Protein AF-A0A4P6ELD4-F1 (afdb_monomer_lite)

pLDDT: mean 79.27, std 12.55, range [41.0, 94.88]

Structure (mmCIF, N/CA/C/O backbone):
data_AF-A0A4P6ELD4-F1
#
_entry.id   AF-A0A4P6ELD4-F1
#
loop_
_atom_site.group_PDB
_atom_site.id
_atom_site.type_symbol
_atom_site.label_atom_id
_atom_site.label_alt_id
_atom_site.label_comp_id
_atom_site.label_asym_id
_atom_site.label_entity_id
_atom_site.label_seq_id
_atom_site.pdbx_PDB_ins_code
_atom_site.Cartn_x
_atom_site.Cartn_y
_atom_site.Cartn_z
_atom_site.occupancy
_atom_site.B_iso_or_equiv
_atom_site.auth_seq_id
_atom_site.auth_comp_id
_atom_site.auth_asym_id
_atom_site.auth_atom_id
_atom_site.pdbx_PDB_model_num
ATOM 1 N N . MET A 1 1 ? -13.929 -4.799 31.101 1.00 55.16 1 MET A N 1
ATOM 2 C CA . MET A 1 1 ? -12.823 -3.830 31.107 1.00 55.16 1 MET A CA 1
ATOM 3 C C . MET A 1 1 ? -12.040 -4.137 32.351 1.00 55.16 1 MET A C 1
ATOM 5 O O . MET A 1 1 ? -12.602 -4.001 33.435 1.00 55.16 1 MET A O 1
ATOM 9 N N . ASP A 1 2 ? -10.871 -4.740 32.171 1.00 72.94 2 ASP A N 1
ATOM 10 C CA . ASP A 1 2 ? -10.084 -5.211 33.299 1.00 72.94 2 ASP A CA 1
ATOM 11 C C . ASP A 1 2 ? -9.519 -3.994 34.031 1.00 72.94 2 ASP A C 1
ATOM 13 O O . ASP A 1 2 ? -9.108 -3.016 33.404 1.00 72.94 2 ASP A O 1
ATOM 17 N N . VAL A 1 3 ? -9.577 -4.003 35.360 1.00 73.25 3 VAL A N 1
ATOM 18 C CA . VAL A 1 3 ? -9.088 -2.874 36.174 1.00 73.25 3 VAL A CA 1
ATOM 19 C C . VAL A 1 3 ? -7.591 -2.651 35.916 1.00 73.25 3 VAL A C 1
ATOM 21 O O . VAL A 1 3 ? -7.120 -1.513 35.954 1.00 73.25 3 VAL A O 1
ATOM 24 N N . ASP A 1 4 ? -6.888 -3.728 35.568 1.00 83.25 4 ASP A N 1
ATOM 25 C CA . ASP A 1 4 ? -5.470 -3.755 35.222 1.00 83.25 4 ASP A CA 1
ATOM 26 C C . ASP A 1 4 ? -5.146 -2.893 33.988 1.00 83.25 4 ASP A C 1
ATOM 28 O O . ASP A 1 4 ? -4.269 -2.031 34.049 1.00 83.25 4 ASP A O 1
ATOM 32 N N . ASP A 1 5 ? -5.939 -2.996 32.914 1.00 86.56 5 ASP A N 1
ATOM 33 C CA . ASP A 1 5 ? -5.675 -2.271 31.662 1.00 86.56 5 ASP A CA 1
ATOM 34 C C . ASP A 1 5 ? -5.682 -0.749 31.852 1.00 86.56 5 ASP A C 1
ATOM 36 O O . ASP A 1 5 ? -4.833 -0.031 31.323 1.00 86.56 5 ASP A O 1
ATOM 40 N N . SER A 1 6 ? -6.639 -0.249 32.638 1.00 86.19 6 SER A N 1
ATOM 41 C CA . SER A 1 6 ? -6.769 1.186 32.910 1.00 86.19 6 SER A CA 1
ATOM 42 C C . SER A 1 6 ? -5.643 1.733 33.792 1.00 86.19 6 SER A C 1
ATOM 44 O O . SER A 1 6 ? -5.259 2.894 33.650 1.00 86.19 6 SER A O 1
ATOM 46 N N . ALA A 1 7 ? -5.095 0.900 34.682 1.00 90.19 7 ALA A N 1
ATOM 47 C CA . ALA A 1 7 ? -3.969 1.273 35.529 1.00 90.19 7 ALA A CA 1
ATOM 48 C C . ALA A 1 7 ? -2.667 1.342 34.717 1.00 90.19 7 ALA A C 1
ATOM 50 O O . ALA A 1 7 ? -1.898 2.292 34.874 1.00 90.19 7 ALA A O 1
ATOM 51 N N . VAL A 1 8 ? -2.454 0.379 33.813 1.00 90.62 8 VAL A N 1
ATOM 52 C CA . VAL A 1 8 ? -1.301 0.350 32.900 1.00 90.62 8 VAL A CA 1
ATOM 53 C C . VAL A 1 8 ? -1.332 1.537 31.934 1.00 90.62 8 VAL A C 1
ATOM 55 O O . VAL A 1 8 ? -0.324 2.224 31.776 1.00 90.62 8 VAL A O 1
ATOM 58 N N . GLU A 1 9 ? -2.489 1.812 31.326 1.00 92.50 9 GLU A N 1
ATOM 59 C CA . GLU A 1 9 ? -2.687 2.953 30.424 1.00 92.50 9 GLU A CA 1
ATOM 60 C C . GLU A 1 9 ? -2.361 4.282 31.124 1.00 92.50 9 GLU A C 1
ATOM 62 O O . GLU A 1 9 ? -1.580 5.084 30.609 1.00 92.50 9 GLU A O 1
ATOM 67 N N . GLY A 1 10 ? -2.903 4.492 32.330 1.00 92.25 10 GLY A N 1
ATOM 68 C CA . GLY A 1 10 ? -2.648 5.699 33.118 1.00 92.25 10 GLY A CA 1
ATOM 69 C C . GLY A 1 10 ? -1.170 5.877 33.471 1.00 92.25 10 GLY A C 1
ATOM 70 O O . GLY A 1 10 ? -0.611 6.948 33.242 1.00 92.25 10 GLY A O 1
ATOM 71 N N . ALA A 1 11 ? -0.515 4.815 33.952 1.00 92.62 11 ALA A N 1
ATOM 72 C CA . ALA A 1 11 ? 0.903 4.856 34.303 1.00 92.62 11 ALA A CA 1
ATOM 73 C C . ALA A 1 11 ? 1.796 5.201 33.098 1.00 92.62 11 ALA A C 1
ATOM 75 O O . ALA A 1 11 ? 2.746 5.972 33.237 1.00 92.62 11 ALA A O 1
ATOM 76 N N . TYR A 1 12 ? 1.476 4.669 31.914 1.00 92.50 12 TYR A N 1
ATOM 77 C CA . TYR A 1 12 ? 2.199 4.976 30.682 1.00 92.50 12 TYR A CA 1
ATOM 78 C C . TYR A 1 12 ? 2.022 6.438 30.255 1.00 92.50 12 TYR A C 1
ATOM 80 O O . TYR A 1 12 ? 3.001 7.128 29.974 1.00 92.50 12 TYR A O 1
ATOM 88 N N . LEU A 1 13 ? 0.783 6.936 30.238 1.00 94.00 13 LEU A N 1
ATOM 89 C CA . LEU A 1 13 ? 0.485 8.313 29.835 1.00 94.00 13 LEU A CA 1
ATOM 90 C C . LEU A 1 13 ? 1.135 9.348 30.762 1.00 94.00 13 LEU A C 1
ATOM 92 O O . LEU A 1 13 ? 1.623 10.374 30.285 1.00 94.00 13 LEU A O 1
ATOM 96 N N . ASP A 1 14 ? 1.184 9.065 32.063 1.00 94.88 14 ASP A N 1
ATOM 97 C CA . ASP A 1 14 ? 1.849 9.921 33.048 1.00 94.88 14 ASP A CA 1
ATOM 98 C C . ASP A 1 14 ? 3.381 9.913 32.869 1.00 94.88 14 ASP A C 1
ATOM 100 O O . ASP A 1 14 ? 4.048 10.928 33.095 1.00 94.88 14 ASP A O 1
ATOM 104 N N . GLU A 1 15 ? 3.960 8.786 32.440 1.00 92.00 15 GLU A N 1
ATOM 105 C CA . GLU A 1 15 ? 5.381 8.682 32.089 1.00 92.00 15 GLU A CA 1
ATOM 106 C C . GLU A 1 15 ? 5.715 9.501 30.840 1.00 92.00 15 GLU A C 1
ATOM 108 O O . GLU A 1 15 ? 6.670 10.282 30.858 1.00 92.00 15 GLU A O 1
ATOM 113 N N . VAL A 1 16 ? 4.898 9.389 29.787 1.00 90.56 16 VAL A N 1
ATOM 114 C CA . VAL A 1 16 ? 5.057 10.191 28.566 1.00 90.56 16 VAL A CA 1
ATOM 115 C C . VAL A 1 16 ? 4.942 11.678 28.880 1.00 90.56 16 VAL A C 1
ATOM 117 O O . VAL A 1 16 ? 5.807 12.454 28.478 1.00 90.56 16 VAL A O 1
ATOM 120 N N . GLU A 1 17 ? 3.913 12.097 29.622 1.00 91.88 17 GLU A N 1
ATOM 121 C CA . GLU A 1 17 ? 3.727 13.507 29.972 1.00 91.88 17 GLU A CA 1
ATOM 122 C C . GLU A 1 17 ? 4.933 14.044 30.737 1.00 91.88 17 GLU A C 1
ATOM 124 O O . GLU A 1 17 ? 5.438 15.119 30.413 1.00 91.88 17 GLU A O 1
ATOM 129 N N . ARG A 1 18 ? 5.460 13.283 31.699 1.00 91.38 18 ARG A N 1
ATOM 130 C CA . ARG A 1 18 ? 6.643 13.690 32.460 1.00 91.38 18 ARG A CA 1
ATOM 131 C C . ARG A 1 18 ? 7.890 13.776 31.586 1.00 91.38 18 ARG A C 1
ATOM 133 O O . ARG A 1 18 ? 8.624 14.757 31.691 1.00 91.38 18 ARG A O 1
ATOM 140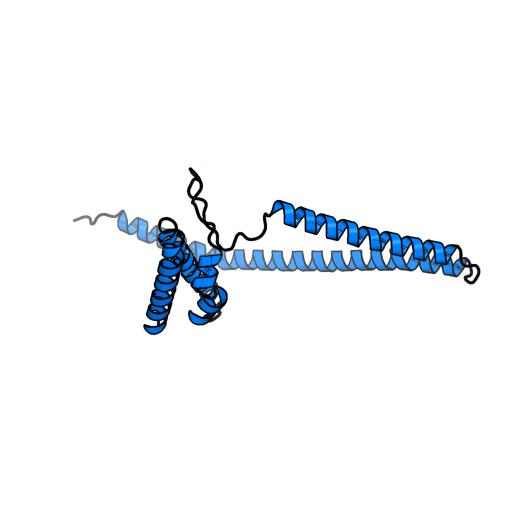 N N . ALA A 1 19 ? 8.118 12.794 30.717 1.00 91.94 19 ALA A N 1
ATOM 141 C CA . ALA A 1 19 ? 9.258 12.773 29.804 1.00 91.94 19 ALA A CA 1
ATOM 142 C C . ALA A 1 19 ? 9.213 13.938 28.800 1.00 91.94 19 ALA A C 1
ATOM 144 O O . ALA A 1 19 ? 10.226 14.604 28.570 1.00 91.94 19 ALA A O 1
ATOM 145 N N . VAL A 1 20 ? 8.034 14.237 28.249 1.00 89.50 20 VAL A N 1
ATOM 146 C CA . VAL A 1 20 ? 7.827 15.364 27.330 1.00 89.50 20 VAL A CA 1
ATOM 147 C C . VAL A 1 20 ? 7.934 16.700 28.064 1.00 89.50 20 VAL A C 1
ATOM 149 O O . VAL A 1 20 ? 8.583 17.609 27.553 1.00 89.50 20 VAL A O 1
ATOM 152 N N . SER A 1 21 ? 7.395 16.812 29.283 1.00 90.00 21 SER A N 1
ATOM 153 C CA . SER A 1 21 ? 7.423 18.049 30.084 1.00 90.00 21 SER A CA 1
ATOM 154 C C . SER A 1 21 ? 8.837 18.556 30.360 1.00 90.00 21 SER A C 1
ATOM 156 O O . SER A 1 21 ? 9.052 19.762 30.456 1.00 90.00 21 SER A O 1
ATOM 158 N N . VAL A 1 22 ? 9.815 17.649 30.467 1.00 89.25 22 VAL A N 1
ATOM 159 C CA . VAL A 1 22 ? 11.234 18.010 30.628 1.00 89.25 22 VAL A CA 1
ATOM 160 C C . VAL A 1 22 ? 11.767 18.763 29.401 1.00 89.25 22 VAL A C 1
ATOM 162 O O . VAL A 1 22 ? 12.670 19.588 29.537 1.00 89.25 22 VAL A O 1
ATOM 165 N N . ARG A 1 23 ? 11.223 18.500 28.206 1.00 83.25 23 ARG A N 1
ATOM 166 C CA . ARG A 1 23 ? 11.649 19.121 26.941 1.00 83.25 23 ARG A CA 1
ATOM 167 C C . ARG A 1 23 ? 10.772 20.298 26.526 1.00 83.25 23 ARG A C 1
ATOM 169 O O . ARG A 1 23 ? 11.307 21.322 26.106 1.00 83.25 23 ARG A O 1
ATOM 176 N N . ASP A 1 24 ? 9.456 20.129 26.595 1.00 84.94 24 ASP A N 1
ATOM 177 C CA . ASP A 1 24 ? 8.453 21.108 26.181 1.00 84.94 24 ASP A CA 1
ATOM 178 C C . ASP A 1 24 ? 7.194 20.964 27.068 1.00 84.94 24 ASP A C 1
ATOM 180 O O . ASP A 1 24 ? 6.339 20.108 26.809 1.00 84.94 24 ASP A O 1
ATOM 184 N N . PRO A 1 25 ? 7.077 21.760 28.149 1.00 85.56 25 PRO A N 1
ATOM 185 C CA . PRO A 1 25 ? 5.952 21.669 29.078 1.00 85.56 25 PRO A CA 1
ATOM 186 C C . PRO A 1 25 ? 4.622 22.092 28.443 1.00 85.56 25 PRO A C 1
ATOM 188 O O . PRO A 1 25 ? 3.572 21.602 28.856 1.00 85.56 25 PRO A O 1
ATOM 191 N N . ASP A 1 26 ? 4.654 22.951 27.420 1.00 84.00 26 ASP A N 1
ATOM 192 C CA . ASP A 1 26 ? 3.446 23.414 26.735 1.00 84.00 26 ASP A CA 1
ATOM 193 C C . ASP A 1 26 ? 2.869 22.306 25.835 1.00 84.00 26 ASP A C 1
ATOM 195 O O . ASP A 1 26 ? 1.650 22.179 25.697 1.00 84.00 26 ASP A O 1
ATOM 199 N N . ALA A 1 27 ? 3.731 21.458 25.260 1.00 82.38 27 ALA A N 1
ATOM 200 C CA . ALA A 1 27 ? 3.328 20.347 24.396 1.00 82.38 27 ALA A CA 1
ATOM 201 C C . ALA A 1 27 ? 2.909 19.070 25.155 1.00 82.38 27 ALA A C 1
ATOM 203 O O . ALA A 1 27 ? 2.172 18.249 24.604 1.00 82.38 27 ALA A O 1
ATOM 204 N N . ALA A 1 28 ? 3.346 18.888 26.406 1.00 87.06 28 ALA A N 1
ATOM 205 C CA . ALA A 1 28 ? 3.185 17.636 27.154 1.00 87.06 28 ALA A CA 1
ATOM 206 C C . ALA A 1 28 ? 1.722 17.188 27.316 1.00 87.06 28 ALA A C 1
ATOM 208 O O . ALA A 1 28 ? 1.374 16.051 26.990 1.00 87.06 28 ALA A O 1
ATOM 209 N N . SER A 1 29 ? 0.847 18.105 27.736 1.00 86.06 29 SER A N 1
ATOM 210 C CA . SER A 1 29 ? -0.581 17.815 27.923 1.00 86.06 29 SER A CA 1
ATOM 211 C C . SER A 1 29 ? -1.300 17.484 26.607 1.00 86.06 29 SER A C 1
ATOM 213 O O . SER A 1 29 ? -2.182 16.623 26.575 1.00 86.06 29 SER A O 1
ATOM 215 N N . HIS A 1 30 ? -0.897 18.128 25.506 1.00 83.56 30 HIS A N 1
ATOM 216 C CA . HIS A 1 30 ? -1.442 17.870 24.176 1.00 83.56 30 HIS A CA 1
ATOM 217 C C . HIS A 1 30 ? -1.034 16.483 23.671 1.00 83.56 30 HIS A C 1
ATOM 219 O O . HIS A 1 30 ? -1.885 15.719 23.223 1.00 83.56 30 HIS A O 1
ATOM 225 N N . ILE A 1 31 ? 0.248 16.132 23.798 1.00 86.62 31 ILE A N 1
ATOM 226 C CA . ILE A 1 31 ? 0.772 14.827 23.374 1.00 86.62 31 ILE A CA 1
ATOM 227 C C . ILE A 1 31 ? 0.132 13.695 24.181 1.00 86.62 31 ILE A C 1
ATOM 229 O O . ILE A 1 31 ? -0.293 12.696 23.604 1.00 86.62 31 ILE A O 1
ATOM 233 N N . ARG A 1 32 ? -0.036 13.875 25.497 1.00 91.88 32 ARG A N 1
ATOM 234 C CA . ARG A 1 32 ? -0.777 12.928 26.340 1.00 91.88 32 ARG A CA 1
ATOM 235 C C . ARG A 1 32 ? -2.206 12.706 25.834 1.00 91.88 32 ARG A C 1
ATOM 237 O O . ARG A 1 32 ? -2.653 11.565 25.750 1.00 91.88 32 ARG A O 1
ATOM 244 N N . ALA A 1 33 ? -2.922 13.781 25.500 1.00 87.00 33 ALA A N 1
ATOM 245 C CA . ALA A 1 33 ? -4.293 13.689 24.998 1.00 87.00 33 ALA A CA 1
ATOM 246 C C . ALA A 1 33 ? -4.375 12.997 23.626 1.00 87.00 33 ALA A C 1
ATOM 248 O O . ALA A 1 33 ? -5.301 12.225 23.386 1.00 87.00 33 ALA A O 1
ATOM 249 N N . GLU A 1 34 ? -3.406 13.246 22.745 1.00 87.44 34 GLU A N 1
ATOM 250 C CA . GLU A 1 34 ? -3.331 12.624 21.421 1.00 87.44 34 GLU A CA 1
ATOM 251 C C . GLU A 1 34 ? -3.066 11.115 21.513 1.00 87.44 34 GLU A C 1
ATOM 253 O O . GLU A 1 34 ? -3.773 10.329 20.884 1.00 87.44 34 GLU A O 1
ATOM 258 N N . ILE A 1 35 ? -2.127 10.694 22.367 1.00 90.88 35 ILE A N 1
ATOM 259 C CA . ILE A 1 35 ? -1.836 9.271 22.593 1.00 90.88 35 ILE A CA 1
ATOM 260 C C . ILE A 1 35 ? -3.037 8.565 23.230 1.00 90.88 35 ILE A C 1
ATOM 262 O O . ILE A 1 35 ? -3.415 7.482 22.786 1.00 90.88 35 ILE A O 1
ATOM 266 N N . ALA A 1 36 ? -3.692 9.185 24.217 1.00 90.44 36 ALA A N 1
ATOM 267 C CA . ALA A 1 36 ? -4.905 8.630 24.815 1.00 90.44 36 ALA A CA 1
ATOM 268 C C . ALA A 1 36 ? -6.024 8.439 23.773 1.00 90.44 36 ALA A C 1
ATOM 270 O O . ALA A 1 36 ? -6.685 7.401 23.745 1.00 90.44 36 ALA A O 1
ATOM 271 N N . ALA A 1 37 ? -6.214 9.414 22.877 1.00 88.00 37 ALA A N 1
ATOM 272 C CA . ALA A 1 37 ? -7.180 9.299 21.788 1.00 88.00 37 ALA A CA 1
ATOM 273 C C . ALA A 1 37 ? -6.825 8.158 20.822 1.00 88.00 37 ALA A C 1
ATOM 275 O O . ALA A 1 37 ? -7.712 7.403 20.424 1.00 88.00 37 ALA A O 1
ATOM 276 N N . HIS A 1 38 ? -5.541 7.991 20.499 1.00 87.75 38 HIS A N 1
ATOM 277 C CA . HIS A 1 38 ? -5.070 6.920 19.624 1.00 87.75 38 HIS A CA 1
ATOM 278 C C . HIS A 1 38 ? -5.292 5.524 20.227 1.00 87.75 38 HIS A C 1
ATOM 280 O O . HIS A 1 38 ? -5.776 4.627 19.542 1.00 87.75 38 HIS A O 1
ATOM 286 N N . ILE A 1 39 ? -5.038 5.345 21.528 1.00 89.56 39 ILE A N 1
ATOM 287 C CA . ILE A 1 39 ? -5.307 4.077 22.230 1.00 89.56 39 ILE A CA 1
ATOM 288 C C . ILE A 1 39 ? -6.798 3.709 22.148 1.00 89.56 39 ILE A C 1
ATOM 290 O O . ILE A 1 39 ? -7.145 2.551 21.895 1.00 89.56 39 ILE A O 1
ATOM 294 N N . VAL A 1 40 ? -7.691 4.689 22.333 1.00 90.19 40 VAL A N 1
ATOM 295 C CA . VAL A 1 40 ? -9.144 4.491 22.207 1.00 90.19 40 VAL A CA 1
ATOM 296 C C . VAL A 1 40 ? -9.530 4.112 20.776 1.00 90.19 40 VAL A C 1
ATOM 298 O O . VAL A 1 40 ? -10.345 3.207 20.584 1.00 90.19 40 VAL A O 1
ATOM 301 N N . GLU A 1 41 ? -8.937 4.769 19.779 1.00 87.62 41 GLU A N 1
ATOM 302 C CA . GLU A 1 41 ? -9.171 4.482 18.362 1.00 87.62 41 GLU A CA 1
ATOM 303 C C . GLU A 1 41 ? -8.750 3.051 18.004 1.00 87.62 41 GLU A C 1
ATOM 305 O O . GLU A 1 41 ? -9.593 2.282 17.537 1.00 87.62 41 GLU A O 1
ATOM 310 N N . CYS A 1 42 ? -7.515 2.648 18.326 1.00 88.12 42 CYS A N 1
AT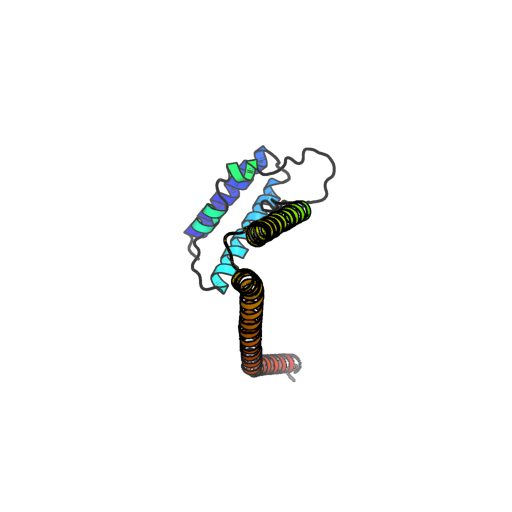OM 311 C CA . CYS A 1 42 ? -7.001 1.295 18.078 1.00 88.12 42 CYS A CA 1
ATOM 312 C C . CYS A 1 42 ? -7.885 0.214 18.710 1.00 88.12 42 CYS A C 1
ATOM 314 O O . CYS A 1 42 ? -8.198 -0.796 18.077 1.00 88.12 42 CYS A O 1
ATOM 316 N N . ARG A 1 43 ? -8.356 0.447 19.941 1.00 89.25 43 ARG A N 1
ATOM 317 C CA . ARG A 1 43 ? -9.271 -0.473 20.629 1.00 89.25 43 ARG A CA 1
ATOM 318 C C . ARG A 1 43 ? -10.619 -0.575 19.912 1.00 89.25 43 ARG A C 1
ATOM 320 O O . ARG A 1 43 ? -11.139 -1.676 19.740 1.00 89.25 43 ARG A O 1
ATOM 327 N N . SER A 1 44 ? -11.172 0.555 19.470 1.00 87.00 44 SER A N 1
ATOM 328 C CA . SER A 1 44 ? -12.450 0.591 18.750 1.00 87.00 44 SER A CA 1
ATOM 329 C C . SER A 1 44 ? -12.376 -0.075 17.371 1.00 87.00 44 SER A C 1
ATOM 331 O O . SER A 1 44 ? -13.338 -0.710 16.937 1.00 87.00 44 SER A O 1
ATOM 333 N N . ASP A 1 45 ? -11.232 0.032 16.696 1.00 88.12 45 ASP A N 1
ATOM 334 C CA . ASP A 1 45 ? -10.969 -0.600 15.405 1.00 88.12 45 ASP A CA 1
ATOM 335 C C . ASP A 1 45 ? -10.828 -2.119 15.540 1.00 88.12 45 ASP A C 1
ATOM 337 O O . ASP A 1 45 ? -11.397 -2.872 14.744 1.00 88.12 45 ASP A O 1
ATOM 341 N N . ALA A 1 46 ? -10.123 -2.579 16.576 1.00 87.56 46 ALA A N 1
ATOM 342 C CA . ALA A 1 46 ? -9.979 -3.997 16.887 1.00 87.56 46 ALA A CA 1
ATOM 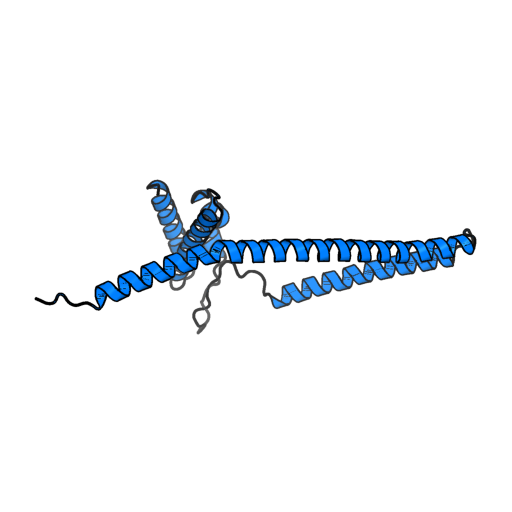343 C C . ALA A 1 46 ? -11.332 -4.642 17.241 1.00 87.56 46 ALA A C 1
ATOM 345 O O . ALA A 1 46 ? -11.680 -5.697 16.703 1.00 87.56 46 ALA A O 1
ATOM 346 N N . GLU A 1 47 ? -12.160 -3.959 18.043 1.00 88.19 47 GLU A N 1
ATOM 347 C CA . GLU A 1 47 ? -13.518 -4.410 18.378 1.00 88.19 47 GLU A CA 1
ATOM 348 C C . GLU A 1 47 ? -14.401 -4.553 17.126 1.00 88.19 47 GLU A C 1
ATOM 350 O O . GLU A 1 47 ? -15.103 -5.553 16.966 1.00 88.19 47 GLU A O 1
ATOM 355 N N . GLN A 1 48 ? -14.325 -3.602 16.189 1.00 86.19 48 GLN A N 1
ATOM 356 C CA . GLN A 1 48 ? -15.068 -3.664 14.924 1.00 86.19 48 GLN A CA 1
ATOM 357 C C . GLN A 1 48 ? -14.634 -4.828 14.026 1.00 86.19 48 GLN A C 1
ATOM 359 O O . GLN A 1 48 ? -15.462 -5.387 13.301 1.00 86.19 48 GLN A O 1
ATOM 364 N N . ARG A 1 49 ? -13.348 -5.191 14.057 1.00 87.62 49 ARG A N 1
ATOM 365 C CA . ARG A 1 49 ? -12.785 -6.313 13.289 1.00 87.62 49 ARG A CA 1
ATOM 366 C C . ARG A 1 49 ? -12.952 -7.662 13.991 1.00 87.62 49 ARG A C 1
ATOM 368 O O . ARG A 1 49 ? -12.741 -8.694 13.359 1.00 87.62 49 ARG A O 1
ATOM 375 N N . GLY A 1 50 ? -13.372 -7.665 15.258 1.00 87.38 50 GLY A N 1
ATOM 376 C CA . GLY A 1 50 ? -13.474 -8.869 16.082 1.00 87.38 50 GLY A CA 1
ATOM 377 C C . GLY A 1 50 ? -12.111 -9.450 16.466 1.00 87.38 50 GLY A C 1
ATOM 378 O O . GLY A 1 50 ? -12.016 -10.646 16.739 1.00 87.38 50 GLY A O 1
ATOM 379 N N . GLU A 1 51 ? -11.066 -8.624 16.456 1.00 87.31 51 GLU A N 1
ATOM 380 C CA . GLU A 1 51 ? -9.706 -9.007 16.818 1.00 87.31 51 GLU A CA 1
ATOM 381 C C . GLU A 1 51 ? -9.441 -8.601 18.275 1.00 87.31 51 GLU A C 1
ATOM 383 O O . GLU A 1 51 ? -9.624 -7.434 18.627 1.00 87.31 51 GLU A O 1
ATOM 388 N N . PRO A 1 52 ? -9.057 -9.535 19.160 1.00 83.88 52 PRO A N 1
ATOM 389 C CA . PRO A 1 52 ? -8.684 -9.177 20.518 1.00 83.88 52 PRO A CA 1
ATOM 390 C C . PRO A 1 52 ? -7.314 -8.488 20.503 1.00 83.88 52 PRO A C 1
ATOM 392 O O . PRO A 1 52 ? -6.326 -9.101 20.110 1.00 83.88 52 PRO A O 1
ATOM 395 N N . ILE A 1 53 ? -7.256 -7.234 20.954 1.00 87.81 53 ILE A N 1
ATOM 396 C CA . ILE A 1 53 ? -6.007 -6.494 21.177 1.00 87.81 53 ILE A CA 1
ATOM 397 C C . ILE A 1 53 ? -5.874 -6.147 22.661 1.00 87.81 53 ILE A C 1
ATOM 399 O O . ILE A 1 53 ? -6.841 -5.702 23.286 1.00 87.81 53 ILE A O 1
ATOM 403 N N . THR A 1 54 ? -4.688 -6.355 23.233 1.00 89.38 54 THR A N 1
ATOM 404 C CA . THR A 1 54 ? -4.397 -6.012 24.633 1.00 89.38 54 THR A CA 1
ATOM 405 C C . THR A 1 54 ? -3.814 -4.604 24.707 1.00 89.38 54 THR A C 1
ATOM 407 O O . THR A 1 54 ? -3.111 -4.169 23.796 1.00 89.38 54 THR A O 1
ATOM 410 N N . ILE A 1 55 ? -4.023 -3.885 25.815 1.00 89.38 55 ILE A N 1
ATOM 411 C CA . ILE A 1 55 ? -3.377 -2.577 26.025 1.00 89.38 55 ILE A CA 1
ATOM 412 C C . ILE A 1 55 ? -1.846 -2.664 25.937 1.00 89.38 55 ILE A C 1
ATOM 414 O O . ILE A 1 55 ? -1.203 -1.752 25.426 1.00 89.38 55 ILE A O 1
ATOM 418 N N . HIS A 1 56 ? -1.263 -3.783 26.375 1.00 87.38 56 HIS A N 1
ATOM 419 C CA . HIS A 1 56 ? 0.169 -4.037 26.264 1.00 87.38 56 HIS A CA 1
ATOM 420 C C . HIS A 1 56 ? 0.653 -4.106 24.817 1.00 87.38 56 HIS A C 1
ATOM 422 O O . HIS A 1 56 ? 1.750 -3.630 24.545 1.00 87.38 56 HIS A O 1
ATOM 428 N N . ASP A 1 57 ? -0.159 -4.637 23.901 1.00 88.44 57 ASP A N 1
ATOM 429 C CA . ASP A 1 57 ? 0.190 -4.715 22.481 1.00 88.44 57 ASP A CA 1
ATOM 430 C C . ASP A 1 57 ? 0.218 -3.308 21.869 1.00 88.44 57 ASP A C 1
ATOM 432 O O . ASP A 1 57 ? 1.172 -2.944 21.186 1.00 88.44 57 ASP A O 1
ATOM 436 N N . ILE A 1 58 ? -0.776 -2.479 22.213 1.00 88.75 58 ILE A N 1
ATOM 437 C CA . ILE A 1 58 ? -0.855 -1.078 21.774 1.00 88.75 58 ILE A CA 1
ATOM 438 C C . ILE A 1 58 ? 0.325 -0.269 22.335 1.00 88.75 58 ILE A C 1
ATOM 440 O O . ILE A 1 58 ? 0.981 0.470 21.608 1.00 88.75 58 ILE A O 1
ATOM 444 N N . ILE A 1 59 ? 0.639 -0.419 23.626 1.00 90.25 59 ILE A N 1
ATOM 445 C CA . ILE A 1 59 ? 1.777 0.274 24.252 1.00 90.25 59 ILE A CA 1
ATOM 446 C C . ILE A 1 59 ? 3.110 -0.201 23.658 1.00 90.25 59 ILE A C 1
ATOM 448 O O . ILE A 1 59 ? 4.005 0.616 23.447 1.00 90.25 59 ILE A O 1
ATOM 452 N N . ALA A 1 60 ? 3.253 -1.495 23.361 1.00 87.62 60 ALA A N 1
ATOM 453 C CA . ALA A 1 60 ? 4.452 -2.032 22.722 1.00 87.62 60 ALA A CA 1
ATOM 454 C C . ALA A 1 60 ? 4.657 -1.472 21.304 1.00 87.62 60 ALA A C 1
ATOM 456 O O . ALA A 1 60 ? 5.800 -1.278 20.894 1.00 87.62 60 ALA A O 1
ATOM 457 N N . GLU A 1 61 ? 3.571 -1.182 20.582 1.00 86.50 61 GLU A N 1
ATOM 458 C CA . GLU A 1 61 ? 3.608 -0.516 19.278 1.00 86.50 61 GLU A CA 1
ATOM 459 C C . GLU A 1 61 ? 4.023 0.960 19.387 1.00 86.50 61 GLU A C 1
ATOM 461 O O . GLU A 1 61 ? 4.845 1.420 18.595 1.00 86.50 61 GLU A O 1
ATOM 466 N N . ILE A 1 62 ? 3.509 1.692 20.385 1.00 87.81 62 ILE A N 1
ATOM 467 C CA . ILE A 1 62 ? 3.874 3.102 20.621 1.00 87.81 62 ILE A CA 1
ATOM 468 C C . ILE A 1 62 ? 5.339 3.219 21.081 1.00 87.81 62 ILE A C 1
ATOM 470 O O . ILE A 1 62 ? 6.054 4.134 20.674 1.00 87.81 62 ILE A O 1
ATOM 474 N N . GLY A 1 63 ? 5.809 2.275 21.898 1.00 88.25 63 GLY A N 1
ATOM 475 C CA . GLY A 1 63 ? 7.201 2.180 22.330 1.00 88.25 63 GLY A CA 1
ATOM 476 C C . GLY A 1 63 ? 7.522 2.925 23.630 1.00 88.25 63 GLY A C 1
ATOM 477 O O . GLY A 1 63 ? 6.648 3.256 24.432 1.00 88.25 63 GLY A O 1
ATOM 478 N N . ASP A 1 64 ? 8.819 3.138 23.873 1.00 87.69 64 ASP A N 1
ATOM 479 C CA . ASP A 1 64 ? 9.338 3.715 25.121 1.00 87.69 64 ASP A CA 1
ATOM 480 C C . ASP A 1 64 ? 8.929 5.199 25.264 1.00 87.69 64 ASP A C 1
ATOM 482 O O . ASP A 1 64 ? 9.202 5.992 24.355 1.00 87.69 64 ASP A O 1
ATOM 486 N N . PRO A 1 65 ? 8.331 5.617 26.397 1.00 85.31 65 PRO A N 1
ATOM 487 C CA . PRO A 1 65 ? 7.958 7.010 26.648 1.00 85.31 65 PRO A CA 1
ATOM 488 C C . PRO A 1 65 ? 9.124 8.003 26.507 1.00 85.31 65 PRO A C 1
ATOM 490 O O . PRO A 1 65 ? 8.909 9.144 26.092 1.00 85.31 65 PRO A O 1
ATOM 493 N N . LEU A 1 66 ? 10.367 7.593 26.787 1.00 82.81 66 LEU A N 1
ATOM 494 C CA . LEU A 1 66 ? 11.545 8.441 26.569 1.00 82.81 66 LEU A CA 1
ATOM 495 C C . LEU A 1 66 ? 11.875 8.610 25.081 1.00 82.81 66 LEU A C 1
ATOM 497 O O . LEU A 1 66 ? 12.304 9.690 24.667 1.00 82.81 66 LEU A O 1
ATOM 501 N N . ALA A 1 67 ? 11.664 7.569 24.275 1.00 82.56 67 ALA A N 1
ATOM 502 C CA . ALA A 1 67 ? 11.844 7.633 22.828 1.00 82.56 67 ALA A CA 1
ATOM 503 C C . ALA A 1 67 ? 10.770 8.524 22.187 1.00 82.56 67 ALA A C 1
ATOM 505 O O . ALA A 1 67 ? 11.111 9.420 21.416 1.00 82.56 67 ALA A O 1
ATOM 506 N N . VAL A 1 68 ? 9.508 8.367 22.605 1.00 80.00 68 VAL A N 1
ATOM 507 C CA . VAL A 1 68 ? 8.391 9.254 22.230 1.00 80.00 68 VAL A CA 1
ATOM 508 C C . VAL A 1 68 ? 8.742 10.702 22.553 1.00 80.00 68 VAL A C 1
ATOM 510 O O . VAL A 1 68 ? 8.664 11.576 21.690 1.00 80.00 68 VAL A O 1
ATOM 513 N N . ALA A 1 69 ? 9.211 10.961 23.776 1.00 84.06 69 ALA A N 1
ATOM 514 C CA . ALA A 1 69 ? 9.606 12.298 24.181 1.00 84.06 69 ALA A CA 1
ATOM 515 C C . ALA A 1 69 ? 10.759 12.847 23.343 1.00 84.06 69 ALA A C 1
ATOM 517 O O . ALA A 1 69 ? 10.734 14.040 23.068 1.00 84.06 69 ALA A O 1
ATOM 518 N N . ALA A 1 70 ? 11.737 12.029 22.927 1.00 82.31 70 ALA A N 1
ATOM 519 C CA . ALA A 1 70 ? 12.886 12.425 22.103 1.00 82.31 70 ALA A CA 1
ATOM 520 C C . ALA A 1 70 ? 12.507 12.833 20.664 1.00 82.31 70 ALA A C 1
ATOM 522 O O . ALA A 1 70 ? 13.173 13.686 20.067 1.00 82.31 70 ALA A O 1
ATOM 523 N N . GLU A 1 71 ? 11.415 12.294 20.127 1.00 78.69 71 GLU A N 1
ATOM 524 C CA . GLU A 1 71 ? 10.924 12.624 18.784 1.00 78.69 71 GLU A CA 1
ATOM 525 C C . GLU A 1 71 ? 10.142 13.941 18.726 1.00 78.69 71 GLU A C 1
ATOM 527 O O . GLU A 1 71 ? 10.037 14.546 17.658 1.00 78.69 71 GLU A O 1
ATOM 532 N N . VAL A 1 72 ? 9.663 14.443 19.869 1.00 76.69 72 VAL A N 1
ATOM 533 C CA . VAL A 1 72 ? 8.951 15.725 19.936 1.00 76.69 72 VAL A CA 1
ATOM 534 C C . VAL A 1 72 ? 9.893 16.873 19.534 1.00 76.69 72 VAL A C 1
ATOM 536 O O . VAL A 1 72 ? 10.927 17.082 20.184 1.00 76.69 72 VAL A O 1
ATOM 539 N N . PRO A 1 73 ? 9.583 17.642 18.475 1.00 68.06 73 PRO A N 1
ATOM 540 C CA . PRO A 1 73 ? 10.354 18.828 18.130 1.00 68.06 73 PRO A CA 1
ATOM 541 C C . PRO A 1 73 ? 10.159 19.899 19.210 1.00 68.06 73 PRO A C 1
ATOM 543 O O . PRO A 1 73 ? 9.038 20.178 19.620 1.00 68.06 73 PRO A O 1
ATOM 546 N N . THR A 1 74 ? 11.245 20.512 19.685 1.00 65.44 74 THR A N 1
ATOM 547 C CA . THR A 1 74 ? 11.164 21.549 20.721 1.00 65.44 74 THR A CA 1
ATOM 548 C C . THR A 1 74 ? 10.605 22.847 20.135 1.00 65.44 74 THR A C 1
ATOM 550 O O . THR A 1 74 ? 11.197 23.441 19.229 1.00 65.44 74 THR A O 1
ATOM 553 N N . THR A 1 75 ? 9.489 23.347 20.673 1.00 57.50 75 THR A N 1
ATOM 554 C CA . THR A 1 75 ? 8.821 24.575 20.198 1.00 57.50 75 THR A CA 1
ATOM 555 C C . THR A 1 75 ? 9.514 25.847 20.710 1.00 57.50 75 THR A C 1
ATOM 557 O O . THR A 1 75 ? 8.881 26.832 21.074 1.00 57.50 75 THR A O 1
ATOM 560 N N . SER A 1 76 ? 10.850 25.891 20.736 1.00 51.12 76 SER A N 1
ATOM 561 C CA . SER A 1 76 ? 11.589 27.082 21.199 1.00 51.12 76 SER A CA 1
ATOM 562 C C . SER A 1 76 ? 11.682 28.206 20.146 1.00 51.12 76 SER A C 1
ATOM 564 O O . SER A 1 76 ? 12.402 29.188 20.320 1.00 51.12 76 SER A O 1
ATOM 566 N N . GLY A 1 77 ? 10.930 28.107 19.044 1.00 42.22 77 GLY A N 1
ATOM 567 C CA . GLY A 1 77 ? 10.849 29.119 17.991 1.00 42.22 77 GLY A CA 1
ATOM 568 C C . GLY A 1 77 ? 9.450 29.725 17.877 1.00 42.22 77 GLY A C 1
ATOM 569 O O . GLY A 1 77 ? 8.546 29.088 17.351 1.00 42.22 77 GLY A O 1
ATOM 570 N N . LYS A 1 78 ? 9.300 30.969 18.354 1.00 44.78 78 LYS A N 1
ATOM 571 C CA . LYS A 1 78 ? 8.216 31.942 18.090 1.00 44.78 78 LYS A CA 1
ATOM 572 C C . LYS A 1 78 ? 7.140 31.512 17.069 1.00 44.78 78 LYS A C 1
ATOM 574 O O . LYS A 1 78 ? 7.408 31.415 15.877 1.00 44.78 78 LYS A O 1
ATOM 579 N N . ASN A 1 79 ? 5.889 31.503 17.536 1.00 46.53 79 ASN A N 1
ATOM 580 C CA . ASN A 1 79 ? 4.666 31.668 16.739 1.00 46.53 79 ASN A CA 1
ATOM 581 C C . ASN A 1 79 ? 4.381 30.589 15.684 1.00 46.53 79 ASN A C 1
ATOM 583 O O . ASN A 1 79 ? 4.140 30.909 14.519 1.00 46.53 79 ASN A O 1
ATOM 587 N N . SER A 1 80 ? 4.280 29.332 16.103 1.00 41.75 80 SER A N 1
ATOM 588 C CA . SER A 1 80 ? 3.577 28.329 15.303 1.00 41.75 80 SER A CA 1
ATOM 589 C C . SER A 1 80 ? 2.194 28.100 15.907 1.00 41.75 80 SER A C 1
ATOM 591 O O . SER A 1 80 ? 2.061 27.801 17.089 1.00 41.75 80 SER A O 1
ATOM 593 N N . LYS A 1 81 ? 1.146 28.308 15.096 1.00 41.00 81 LYS A N 1
ATOM 594 C CA . LYS A 1 81 ? -0.230 27.844 15.370 1.00 41.00 81 LYS A CA 1
ATOM 595 C C . LYS A 1 81 ? -0.185 26.390 15.861 1.00 41.00 81 LYS A C 1
ATOM 597 O O . LYS A 1 81 ? 0.749 25.713 15.444 1.00 41.00 81 LYS A O 1
ATOM 602 N N . PRO A 1 82 ? -1.169 25.896 16.642 1.00 41.41 82 PRO A N 1
ATOM 603 C CA . PRO A 1 82 ? -1.189 24.508 17.104 1.00 41.41 82 PRO A CA 1
ATOM 604 C C . PRO A 1 82 ? -1.110 23.567 15.897 1.00 41.41 82 PRO A C 1
ATOM 606 O O . PRO A 1 82 ? -2.101 23.287 15.220 1.00 41.41 82 PRO A O 1
ATOM 609 N N . SER A 1 83 ? 0.112 23.156 15.569 1.00 44.66 83 SER A N 1
ATOM 610 C CA . SER A 1 83 ? 0.393 22.092 14.637 1.00 44.66 83 SER A CA 1
ATOM 611 C C . SER A 1 83 ? 0.020 20.848 15.403 1.00 44.66 83 SER A C 1
ATOM 613 O O . SER A 1 83 ? 0.592 20.602 16.461 1.00 44.66 83 SER A O 1
ATOM 615 N N . ARG A 1 84 ? -0.966 20.104 14.902 1.00 43.69 84 ARG A N 1
ATOM 616 C CA . ARG A 1 84 ? -1.203 18.733 15.351 1.00 43.69 84 ARG A CA 1
ATOM 617 C C . ARG A 1 84 ? 0.158 18.049 15.324 1.00 43.69 84 ARG A C 1
ATOM 619 O O . ARG A 1 84 ? 0.729 17.907 14.242 1.00 43.69 84 ARG A O 1
ATOM 626 N N . ILE A 1 85 ? 0.715 17.752 16.493 1.00 43.88 85 ILE A N 1
ATOM 627 C CA . ILE A 1 85 ? 1.948 16.984 16.609 1.00 43.88 85 ILE A CA 1
ATOM 628 C C . ILE A 1 85 ? 1.523 15.542 16.392 1.00 43.88 85 ILE A C 1
ATOM 630 O O . ILE A 1 85 ? 1.497 14.735 17.304 1.00 43.88 85 ILE A O 1
ATOM 634 N N . THR A 1 86 ? 1.184 15.235 15.146 1.00 49.66 86 THR A N 1
ATOM 635 C CA . THR A 1 86 ? 1.084 13.872 14.663 1.00 49.66 86 THR A CA 1
ATOM 636 C C . THR A 1 86 ? 2.474 13.272 14.816 1.00 49.66 86 THR A C 1
ATOM 638 O O . THR A 1 86 ? 3.316 13.434 13.932 1.00 49.66 86 THR A O 1
ATOM 641 N N . LEU A 1 87 ? 2.729 12.615 15.947 1.00 44.53 87 LEU A N 1
ATOM 642 C CA . LEU A 1 87 ? 3.961 11.866 16.222 1.00 44.53 87 LEU A CA 1
ATOM 643 C C . LEU A 1 87 ? 4.215 10.782 15.154 1.00 44.53 87 LEU A C 1
ATOM 645 O O . LEU A 1 87 ? 5.341 10.346 14.955 1.00 44.53 87 LEU A O 1
ATOM 649 N N . PHE A 1 88 ? 3.190 10.451 14.364 1.00 47.53 88 PHE A N 1
ATOM 650 C CA . PHE A 1 88 ? 3.258 9.568 13.202 1.00 47.53 88 PHE A CA 1
ATOM 651 C C . PHE A 1 88 ? 3.339 10.279 11.837 1.00 47.53 88 PHE A C 1
ATOM 653 O O . PHE A 1 88 ? 3.337 9.610 10.806 1.00 47.53 88 PHE A O 1
ATOM 660 N N . ALA A 1 89 ? 3.470 11.611 11.769 1.00 45.91 89 ALA A N 1
ATOM 661 C CA . ALA A 1 89 ? 3.742 12.321 10.510 1.00 45.91 89 ALA A CA 1
ATOM 662 C C . ALA A 1 89 ? 5.233 12.316 10.168 1.00 45.91 89 ALA A C 1
ATOM 664 O O . ALA A 1 89 ? 5.851 13.347 9.896 1.00 45.91 89 ALA A O 1
ATOM 665 N N . ARG A 1 90 ? 5.828 11.126 10.146 1.00 51.25 90 ARG A N 1
ATOM 666 C CA . ARG A 1 90 ? 7.034 10.928 9.352 1.00 51.25 90 ARG A CA 1
ATOM 667 C C . ARG A 1 90 ? 6.588 10.765 7.900 1.00 51.25 90 ARG A C 1
ATOM 669 O O . ARG A 1 90 ? 5.527 10.211 7.651 1.00 51.25 90 ARG A O 1
ATOM 676 N N . TRP A 1 91 ? 7.410 11.234 6.966 1.00 43.31 91 TRP A N 1
ATOM 677 C CA . TRP A 1 91 ? 7.189 11.283 5.513 1.00 43.31 91 TRP A CA 1
ATOM 678 C C . TRP A 1 91 ? 6.337 12.476 5.052 1.00 43.31 91 TRP A C 1
ATOM 680 O O . TRP A 1 91 ? 5.112 12.429 4.992 1.00 43.31 91 TRP A O 1
ATOM 690 N N . GLU A 1 92 ? 7.013 13.555 4.642 1.00 53.91 92 GLU A N 1
ATOM 691 C CA . GLU A 1 92 ? 6.398 14.550 3.763 1.00 53.91 92 GLU A CA 1
ATOM 692 C C . GLU A 1 92 ? 5.765 13.829 2.554 1.00 53.91 92 GLU A C 1
ATOM 694 O O . GLU A 1 92 ? 6.479 13.156 1.799 1.00 53.91 92 GLU A O 1
ATOM 699 N N . PRO A 1 93 ? 4.450 13.959 2.315 1.00 60.16 93 PRO A N 1
ATOM 700 C CA . PRO A 1 93 ? 3.770 13.152 1.305 1.00 60.16 93 PRO A CA 1
ATOM 701 C C . PRO A 1 93 ? 4.246 13.467 -0.119 1.00 60.16 93 PRO A C 1
ATOM 703 O O . PRO A 1 93 ? 4.135 12.630 -1.006 1.00 60.16 93 PRO A O 1
ATOM 706 N N . ILE A 1 94 ? 4.817 14.650 -0.361 1.00 62.69 94 ILE A N 1
ATOM 707 C CA . ILE A 1 94 ? 5.233 15.065 -1.705 1.00 62.69 94 ILE A CA 1
ATOM 708 C C . ILE A 1 94 ? 6.602 14.487 -2.076 1.00 62.69 94 ILE A C 1
ATOM 710 O O . ILE A 1 94 ? 6.750 13.951 -3.174 1.00 62.69 94 ILE A O 1
ATOM 714 N N . SER A 1 95 ? 7.599 14.548 -1.188 1.00 68.12 95 SER A N 1
ATOM 715 C CA . SER A 1 95 ? 8.950 14.059 -1.503 1.00 68.12 95 SER A CA 1
ATOM 716 C C . SER A 1 95 ? 8.995 12.536 -1.634 1.00 68.12 95 SER A C 1
ATOM 718 O O . SER A 1 95 ? 9.686 12.024 -2.516 1.00 68.12 95 SER A O 1
ATOM 720 N N . TYR A 1 96 ? 8.186 11.810 -0.854 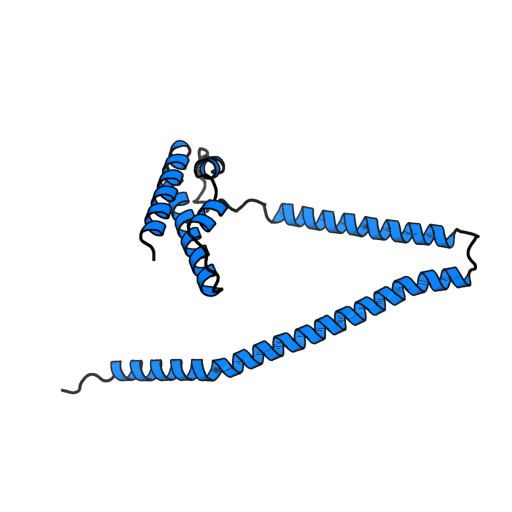1.00 74.69 96 TYR A N 1
ATOM 721 C CA . TYR A 1 96 ? 8.044 10.362 -1.001 1.00 74.69 96 TYR A CA 1
ATOM 722 C C . TYR A 1 96 ? 7.358 9.975 -2.315 1.00 74.69 96 TYR A C 1
ATOM 724 O O . TYR A 1 96 ? 7.844 9.092 -3.016 1.00 74.69 96 TYR A O 1
ATOM 732 N N . VAL A 1 97 ? 6.285 10.674 -2.709 1.00 80.62 97 VAL A N 1
ATOM 733 C CA . VAL A 1 97 ? 5.622 10.434 -4.002 1.00 80.62 97 VAL A CA 1
ATOM 734 C C . VAL A 1 97 ? 6.592 10.671 -5.157 1.00 80.62 97 VAL A C 1
ATOM 736 O O . VAL A 1 97 ? 6.670 9.842 -6.058 1.00 80.62 97 VAL A O 1
ATOM 739 N N . TRP A 1 98 ? 7.399 11.735 -5.113 1.00 85.19 98 TRP A N 1
ATOM 740 C CA . TRP A 1 98 ? 8.432 11.960 -6.126 1.00 85.19 98 TRP A CA 1
ATOM 741 C C . TRP A 1 98 ? 9.517 10.883 -6.119 1.00 85.19 98 TRP A C 1
ATOM 743 O O . TRP A 1 98 ? 9.912 10.435 -7.193 1.00 85.19 98 TRP A O 1
ATOM 753 N N . ALA A 1 99 ? 9.971 10.431 -4.949 1.00 82.75 99 ALA A N 1
ATOM 754 C CA . ALA A 1 99 ? 10.970 9.370 -4.839 1.00 82.75 99 ALA A CA 1
ATOM 755 C C . ALA A 1 99 ? 10.449 8.032 -5.386 1.00 82.75 99 ALA A C 1
ATOM 757 O O . ALA A 1 99 ? 11.152 7.358 -6.136 1.00 82.75 99 ALA A O 1
ATOM 758 N N . VAL A 1 100 ? 9.199 7.680 -5.073 1.00 84.50 100 VAL A N 1
ATOM 759 C CA . VAL A 1 100 ? 8.527 6.485 -5.597 1.00 84.50 100 VAL A CA 1
ATOM 760 C C . VAL A 1 100 ? 8.319 6.601 -7.106 1.00 84.50 100 VAL A C 1
ATOM 762 O O . VAL A 1 100 ? 8.675 5.681 -7.837 1.00 84.50 100 VAL A O 1
ATOM 765 N N . CYS A 1 101 ? 7.824 7.738 -7.603 1.00 88.25 101 CYS A N 1
ATOM 766 C CA . CYS A 1 101 ? 7.675 7.984 -9.038 1.00 88.25 101 CYS A CA 1
ATOM 767 C C . CYS A 1 101 ? 9.015 7.890 -9.777 1.00 88.25 101 CYS A C 1
ATOM 769 O O . CYS A 1 101 ? 9.084 7.274 -10.839 1.00 88.25 101 CYS A O 1
ATOM 771 N N . LEU A 1 102 ? 10.087 8.454 -9.214 1.00 90.81 102 LEU A N 1
ATOM 772 C CA . LEU A 1 102 ? 11.431 8.382 -9.783 1.00 90.81 102 LEU A CA 1
ATOM 773 C C . LEU A 1 102 ? 11.952 6.941 -9.787 1.00 90.81 102 LEU A C 1
ATOM 775 O O . LEU A 1 102 ? 12.465 6.486 -10.804 1.00 90.81 102 LEU A O 1
ATOM 779 N N . LEU A 1 103 ? 11.794 6.209 -8.681 1.00 90.00 103 LEU A N 1
ATOM 780 C CA . LEU A 1 103 ? 12.214 4.813 -8.572 1.00 90.00 103 LEU A CA 1
ATOM 781 C C . LEU A 1 103 ? 11.491 3.936 -9.599 1.00 90.00 103 LEU A C 1
ATOM 783 O O . LEU A 1 103 ? 12.131 3.136 -10.280 1.00 90.00 103 LEU A O 1
ATOM 787 N N . ILE A 1 104 ? 10.178 4.123 -9.751 1.00 88.75 104 ILE A N 1
ATOM 788 C CA . ILE A 1 104 ? 9.372 3.410 -10.744 1.00 88.75 104 ILE A CA 1
ATOM 789 C C . ILE A 1 104 ? 9.822 3.788 -12.154 1.00 88.75 104 ILE A C 1
ATOM 791 O O . ILE A 1 104 ? 10.078 2.893 -12.952 1.00 88.75 104 ILE A O 1
ATOM 795 N N . ALA A 1 105 ? 9.977 5.079 -12.459 1.00 87.62 105 ALA A N 1
ATOM 796 C CA . ALA A 1 105 ? 10.366 5.542 -13.789 1.00 87.62 105 ALA A CA 1
ATOM 797 C C . ALA A 1 105 ? 11.771 5.063 -14.189 1.00 87.62 105 ALA A C 1
ATOM 799 O O . ALA A 1 105 ? 11.985 4.609 -15.316 1.00 87.62 105 ALA A O 1
ATOM 800 N N . VAL A 1 106 ? 12.736 5.131 -13.271 1.00 89.19 106 VAL A N 1
ATOM 801 C CA . VAL A 1 106 ? 14.111 4.670 -13.503 1.00 89.19 106 VAL A CA 1
ATOM 802 C C . VAL A 1 106 ? 14.144 3.147 -13.613 1.00 89.19 106 VAL A C 1
ATOM 804 O O . VAL A 1 106 ? 14.713 2.621 -14.570 1.00 89.19 106 VAL A O 1
ATOM 807 N N . GLY A 1 107 ? 13.478 2.436 -12.698 1.00 83.44 107 GLY A N 1
ATOM 808 C CA . GLY A 1 107 ? 13.373 0.977 -12.723 1.00 83.44 107 GLY A CA 1
ATOM 809 C C . GLY A 1 107 ? 12.714 0.456 -14.001 1.00 83.44 107 GLY A C 1
ATOM 810 O O . GLY A 1 107 ? 13.241 -0.455 -14.642 1.00 83.44 107 GLY A O 1
ATOM 811 N N . SER A 1 108 ? 11.616 1.080 -14.439 1.00 81.81 108 SER A N 1
ATOM 812 C CA . SER A 1 108 ? 10.952 0.723 -15.694 1.00 81.81 108 SER A CA 1
ATOM 813 C C . SER A 1 108 ? 11.836 1.021 -16.900 1.00 81.81 108 SER A C 1
ATOM 815 O O . SER A 1 108 ? 11.930 0.204 -17.812 1.00 81.81 108 SER A O 1
ATOM 817 N N . SER A 1 109 ? 12.536 2.159 -16.905 1.00 86.69 109 SER A N 1
ATOM 818 C CA . SER A 1 109 ? 13.415 2.533 -18.019 1.00 86.69 109 SER A CA 1
ATOM 819 C C . SER A 1 109 ? 14.564 1.540 -18.198 1.00 86.69 109 SER A C 1
ATOM 821 O O . SER A 1 109 ? 14.846 1.123 -19.320 1.00 86.69 109 SER A O 1
ATOM 823 N N . LEU A 1 110 ? 15.188 1.097 -17.101 1.00 88.25 110 LEU A N 1
ATOM 824 C CA . LEU A 1 110 ? 16.233 0.066 -17.116 1.00 88.25 110 LEU A CA 1
ATOM 825 C C . LEU A 1 110 ? 15.733 -1.256 -17.708 1.00 88.25 110 LEU A C 1
ATOM 827 O O . LEU A 1 110 ? 16.441 -1.873 -18.506 1.00 88.25 110 LEU A O 1
ATOM 831 N N . TYR A 1 111 ? 14.504 -1.663 -17.377 1.00 84.75 111 TYR A N 1
ATOM 832 C CA . TYR A 1 111 ? 13.883 -2.851 -17.962 1.00 84.75 111 TYR A CA 1
ATOM 833 C C . TYR A 1 111 ? 13.740 -2.731 -19.487 1.00 84.75 111 TYR A C 1
ATOM 835 O O . TYR A 1 111 ? 14.151 -3.634 -20.220 1.00 84.75 111 TYR A O 1
ATOM 843 N N . PHE A 1 112 ? 13.232 -1.597 -19.983 1.00 83.81 112 PHE A N 1
ATOM 844 C CA . PHE A 1 112 ? 13.098 -1.361 -21.425 1.00 83.81 112 PHE A CA 1
ATOM 845 C C . PHE A 1 112 ? 14.448 -1.329 -22.145 1.00 83.81 112 PHE A C 1
ATOM 847 O O . PHE A 1 112 ? 14.573 -1.895 -23.232 1.00 83.81 112 PHE A O 1
ATOM 854 N N . ILE A 1 113 ? 15.467 -0.715 -21.538 1.00 87.94 113 ILE A N 1
ATOM 855 C CA . ILE A 1 113 ? 16.824 -0.675 -22.095 1.00 87.94 113 ILE A CA 1
ATOM 856 C C . ILE A 1 113 ? 17.406 -2.090 -22.182 1.00 87.94 113 ILE A C 1
ATOM 858 O O . ILE A 1 113 ? 17.922 -2.472 -23.232 1.00 87.94 113 ILE A O 1
ATOM 862 N N . GLY A 1 114 ? 17.288 -2.890 -21.117 1.00 85.62 114 GLY A N 1
ATOM 863 C CA . GLY A 1 114 ? 17.759 -4.277 -21.104 1.00 85.62 114 GLY A CA 1
ATOM 864 C C . GLY A 1 114 ? 17.066 -5.140 -22.160 1.00 85.62 114 GLY A C 1
ATOM 865 O O . GLY A 1 114 ? 17.722 -5.884 -22.889 1.00 85.62 114 GLY A O 1
ATOM 866 N N . TRP A 1 115 ? 15.749 -4.984 -22.306 1.00 84.31 115 TRP A N 1
ATOM 867 C CA . TRP A 1 115 ? 14.978 -5.664 -23.345 1.00 84.31 115 TRP A CA 1
ATOM 868 C C . TRP A 1 115 ? 15.411 -5.255 -24.760 1.00 84.31 115 TRP A C 1
ATOM 870 O O . TRP A 1 115 ? 15.655 -6.120 -25.605 1.00 84.31 115 TRP A O 1
ATOM 880 N N . ALA A 1 116 ? 15.568 -3.953 -25.017 1.00 86.06 116 ALA A N 1
ATOM 881 C CA . ALA A 1 116 ? 16.007 -3.443 -26.313 1.00 86.06 116 ALA A CA 1
ATOM 882 C C . ALA A 1 116 ? 17.425 -3.919 -26.661 1.00 86.06 116 ALA A C 1
ATOM 884 O O . ALA A 1 116 ? 17.667 -4.356 -27.785 1.00 86.06 116 ALA A O 1
ATOM 885 N N . LEU A 1 117 ? 18.349 -3.907 -25.697 1.00 88.31 117 LEU A N 1
ATOM 886 C CA . LEU A 1 117 ? 19.697 -4.453 -25.872 1.00 88.31 117 LEU A CA 1
ATOM 887 C C . LEU A 1 117 ? 19.665 -5.954 -26.173 1.00 88.31 117 LEU A C 1
ATOM 889 O O . LEU A 1 117 ? 20.363 -6.402 -27.082 1.00 88.31 117 LEU A O 1
ATOM 893 N N . GLY A 1 118 ? 18.821 -6.720 -25.476 1.00 83.94 118 GLY A N 1
ATOM 894 C CA . GLY A 1 118 ? 18.608 -8.140 -25.757 1.00 83.94 118 GLY A CA 1
ATOM 895 C C . GLY A 1 118 ? 18.105 -8.380 -27.182 1.00 83.94 118 GLY A C 1
ATOM 896 O O . GLY A 1 118 ? 18.634 -9.236 -27.895 1.00 83.94 118 GLY A O 1
ATOM 897 N N . LEU A 1 119 ? 17.148 -7.570 -27.642 1.00 84.56 119 LEU A N 1
ATOM 898 C CA . LEU A 1 119 ? 16.681 -7.605 -29.026 1.00 84.56 119 LEU A CA 1
ATOM 899 C C . LEU A 1 119 ? 17.789 -7.256 -30.020 1.00 84.56 119 LEU A C 1
ATOM 901 O O . LEU A 1 119 ? 17.964 -7.974 -31.003 1.00 84.56 119 LEU A O 1
ATOM 905 N N . ILE A 1 120 ? 18.559 -6.197 -29.774 1.00 86.25 120 ILE A N 1
ATOM 906 C CA . ILE A 1 120 ? 19.658 -5.785 -30.654 1.00 86.25 120 ILE A CA 1
ATOM 907 C C . ILE A 1 120 ? 20.717 -6.892 -30.740 1.00 86.25 120 ILE A C 1
ATOM 909 O O . ILE A 1 120 ? 21.142 -7.238 -31.845 1.00 86.25 120 ILE A O 1
ATOM 913 N N . MET A 1 121 ? 21.102 -7.509 -29.618 1.00 85.50 121 MET A N 1
ATOM 914 C CA . MET A 1 121 ? 22.032 -8.647 -29.615 1.00 85.50 121 MET A CA 1
ATOM 915 C C . MET A 1 121 ? 21.479 -9.834 -30.409 1.00 85.50 121 MET A C 1
ATOM 917 O O . MET A 1 121 ? 22.190 -10.445 -31.209 1.00 85.50 121 MET A O 1
ATOM 921 N N . MET A 1 122 ? 20.194 -10.146 -30.240 1.00 82.12 122 MET A N 1
ATOM 922 C CA . MET A 1 122 ? 19.550 -11.236 -30.971 1.00 82.12 122 MET A CA 1
ATOM 923 C C . MET A 1 122 ? 19.522 -10.967 -32.482 1.00 82.12 122 MET A C 1
ATOM 925 O O . MET A 1 122 ? 19.800 -11.857 -33.291 1.00 82.12 122 MET A O 1
ATOM 929 N N . TRP A 1 123 ? 19.206 -9.735 -32.884 1.00 83.31 123 TRP A N 1
ATOM 930 C CA . TRP A 1 123 ? 19.105 -9.364 -34.293 1.00 83.31 123 TRP A CA 1
ATOM 931 C C . TRP A 1 123 ? 20.465 -9.271 -34.981 1.00 83.31 123 TRP A C 1
ATOM 933 O O . TRP A 1 123 ? 20.567 -9.665 -36.147 1.00 83.31 123 TRP A O 1
ATOM 943 N N . THR A 1 124 ? 21.508 -8.862 -34.261 1.00 84.62 124 THR A N 1
ATOM 944 C CA . THR A 1 124 ? 22.885 -8.802 -34.776 1.00 84.62 124 THR A CA 1
ATOM 945 C C . THR A 1 124 ? 23.578 -10.168 -34.817 1.00 84.62 124 THR A C 1
ATOM 947 O O . THR A 1 124 ? 24.464 -10.370 -35.644 1.00 84.62 124 THR A O 1
ATOM 950 N N . SER A 1 125 ? 23.143 -11.149 -34.017 1.00 82.19 125 SER A N 1
ATOM 951 C CA . SER A 1 125 ? 23.743 -12.490 -34.012 1.00 82.19 125 SER A CA 1
ATOM 952 C C . SER A 1 125 ? 23.527 -13.248 -35.331 1.00 82.19 125 SER A C 1
ATOM 954 O O . SER A 1 125 ? 22.396 -13.459 -35.775 1.00 82.19 125 SER A O 1
ATOM 956 N N . ALA A 1 126 ? 24.613 -13.708 -35.957 1.00 79.31 126 ALA A N 1
ATOM 957 C CA . ALA A 1 126 ? 24.580 -14.526 -37.176 1.00 79.31 126 ALA A CA 1
ATOM 958 C C . ALA A 1 126 ? 24.219 -16.004 -36.919 1.00 79.31 126 ALA A C 1
ATOM 960 O O . ALA A 1 126 ? 23.945 -16.743 -37.860 1.00 79.31 126 ALA A O 1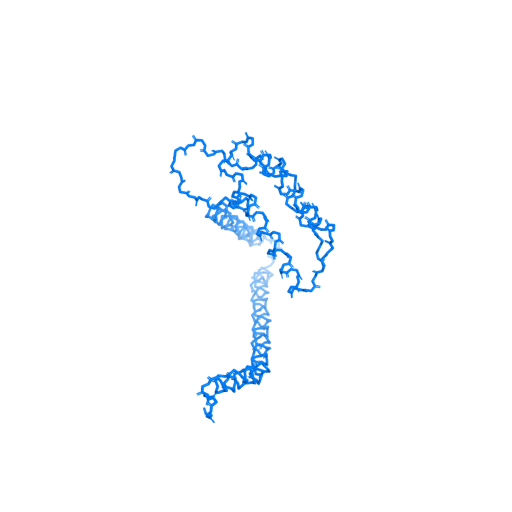
ATOM 961 N N . LEU A 1 127 ? 24.185 -16.431 -35.650 1.00 81.75 127 LEU A N 1
ATOM 962 C CA . LEU A 1 127 ? 23.925 -17.821 -35.250 1.00 81.75 127 LEU A CA 1
ATOM 963 C C . LEU A 1 127 ? 22.460 -18.247 -35.449 1.00 81.75 127 LEU A C 1
ATOM 965 O O . LEU A 1 127 ? 22.161 -19.437 -35.464 1.00 81.75 127 LEU A O 1
ATOM 969 N N . TRP A 1 128 ? 21.537 -17.290 -35.587 1.00 76.56 128 TRP A N 1
ATOM 970 C CA . TRP A 1 128 ? 20.099 -17.557 -35.635 1.00 76.56 128 TRP A CA 1
ATOM 971 C C . TRP A 1 128 ? 19.535 -17.328 -37.035 1.00 76.56 128 TRP A C 1
ATOM 973 O O . TRP A 1 128 ? 19.714 -16.264 -37.636 1.00 76.56 128 TRP A O 1
ATOM 983 N N . SER A 1 129 ? 18.787 -18.310 -37.541 1.00 81.50 129 SER A N 1
ATOM 984 C CA . SER A 1 129 ? 18.076 -18.166 -38.811 1.00 81.50 129 SER A CA 1
ATOM 985 C C . SER A 1 129 ? 17.002 -17.071 -38.716 1.00 81.50 129 SER A C 1
ATOM 987 O O . SER A 1 129 ? 16.359 -16.886 -37.678 1.00 81.50 129 SER A O 1
ATOM 989 N N . ARG A 1 130 ? 16.774 -16.339 -39.817 1.00 81.31 130 ARG A N 1
ATOM 990 C CA . ARG A 1 130 ? 15.805 -15.223 -39.885 1.00 81.31 130 ARG A CA 1
ATOM 991 C C . ARG A 1 130 ? 14.405 -15.597 -39.385 1.00 81.31 130 ARG A C 1
ATOM 993 O O . ARG A 1 130 ? 13.738 -14.763 -38.787 1.00 81.31 130 ARG A O 1
ATOM 1000 N N . ARG A 1 131 ? 13.970 -16.844 -39.605 1.00 78.25 131 ARG A N 1
ATOM 1001 C CA . ARG A 1 131 ? 12.660 -17.334 -39.147 1.00 78.25 131 ARG A CA 1
ATOM 1002 C C . ARG A 1 131 ? 12.583 -17.406 -37.627 1.00 78.25 131 ARG A C 1
ATOM 1004 O O . ARG A 1 131 ? 11.582 -16.993 -37.057 1.00 78.25 131 ARG A O 1
ATOM 1011 N N . VAL A 1 132 ? 13.644 -17.874 -36.977 1.00 79.44 132 VAL A N 1
ATOM 1012 C CA . VAL A 1 132 ? 13.672 -17.979 -35.516 1.00 79.44 132 VAL A CA 1
ATOM 1013 C C . VAL A 1 132 ? 13.718 -16.584 -34.886 1.00 79.44 132 VAL A C 1
ATOM 1015 O O . VAL A 1 132 ? 12.999 -16.338 -33.928 1.00 79.44 132 VAL A O 1
ATOM 1018 N N . LYS A 1 133 ? 14.432 -15.625 -35.494 1.00 79.00 133 LYS A N 1
ATOM 1019 C CA . LYS A 1 133 ? 14.427 -14.222 -35.036 1.00 79.00 133 LYS A CA 1
ATOM 1020 C C . LYS A 1 133 ? 13.020 -13.613 -35.005 1.00 79.00 133 LYS A C 1
ATOM 1022 O O . LYS A 1 133 ? 12.684 -12.942 -34.032 1.00 79.00 133 LYS A O 1
ATOM 1027 N N . ILE A 1 134 ? 12.202 -13.874 -36.030 1.00 81.00 134 ILE A N 1
ATOM 1028 C CA . ILE A 1 134 ? 10.814 -13.383 -36.123 1.00 81.00 134 ILE A CA 1
ATOM 1029 C C . ILE A 1 134 ? 9.926 -14.041 -35.064 1.00 81.00 134 ILE A C 1
ATOM 1031 O O . ILE A 1 134 ? 9.194 -13.348 -34.366 1.00 81.00 134 ILE A O 1
ATOM 1035 N N . TRP A 1 135 ? 10.019 -15.363 -34.893 1.00 80.81 135 TRP A N 1
ATOM 1036 C CA . TRP A 1 135 ? 9.245 -16.059 -33.861 1.00 80.81 135 TRP A CA 1
ATOM 1037 C C . TRP A 1 135 ? 9.609 -15.578 -32.457 1.00 80.81 135 TRP A C 1
ATOM 1039 O O . TRP A 1 135 ? 8.722 -15.266 -31.672 1.00 80.81 135 TRP A O 1
ATOM 1049 N N . SER A 1 136 ? 10.894 -15.405 -32.159 1.00 72.69 136 SER A N 1
ATOM 1050 C CA . SER A 1 136 ? 11.340 -14.896 -30.859 1.00 72.69 136 SER A CA 1
ATOM 1051 C C . SER A 1 136 ? 10.903 -13.450 -30.597 1.00 72.69 136 SER A C 1
ATOM 1053 O O . SER A 1 136 ? 10.590 -13.113 -29.458 1.00 72.69 136 SER A O 1
ATOM 1055 N N . THR A 1 137 ? 10.814 -12.603 -31.631 1.00 76.88 137 THR A N 1
ATOM 1056 C CA . THR A 1 137 ? 10.272 -11.238 -31.486 1.00 76.88 137 THR A CA 1
ATOM 1057 C C . THR A 1 137 ? 8.755 -11.190 -31.408 1.00 76.88 137 THR A C 1
ATOM 1059 O O . THR A 1 137 ? 8.243 -10.261 -30.802 1.00 76.88 137 THR A O 1
ATOM 1062 N N . ALA A 1 138 ? 8.036 -12.150 -31.994 1.00 76.94 138 ALA A N 1
ATOM 1063 C CA . ALA A 1 138 ? 6.574 -12.200 -31.971 1.00 76.94 138 ALA A CA 1
ATOM 1064 C C . ALA A 1 138 ? 6.017 -12.865 -30.701 1.00 76.94 138 ALA A C 1
ATOM 1066 O O . ALA A 1 138 ? 4.943 -12.496 -30.231 1.00 76.94 138 ALA A O 1
ATOM 1067 N N . VAL A 1 139 ? 6.754 -13.812 -30.111 1.00 81.38 139 VAL A N 1
ATOM 1068 C CA . VAL A 1 139 ? 6.332 -14.531 -28.899 1.00 81.38 139 VAL A CA 1
ATOM 1069 C C . VAL A 1 139 ? 6.245 -13.602 -27.691 1.00 81.38 139 VAL A C 1
ATOM 1071 O O . VAL A 1 139 ? 5.279 -13.681 -26.948 1.00 81.38 139 VAL A O 1
ATOM 1074 N N . ILE A 1 140 ? 7.198 -12.686 -27.501 1.00 77.19 140 ILE A N 1
ATOM 1075 C CA . ILE A 1 140 ? 7.185 -11.758 -26.357 1.00 77.19 140 ILE A CA 1
ATOM 1076 C C . ILE A 1 140 ? 5.951 -10.828 -26.362 1.00 77.19 140 ILE A C 1
ATOM 1078 O O . ILE A 1 140 ? 5.217 -10.835 -25.374 1.00 77.19 140 ILE A O 1
ATOM 1082 N N . PRO A 1 141 ? 5.654 -10.063 -27.434 1.00 75.69 141 PRO A N 1
ATOM 1083 C CA . PRO A 1 141 ? 4.444 -9.251 -27.494 1.00 75.69 141 PRO A CA 1
ATOM 1084 C C . PRO A 1 141 ? 3.182 -10.115 -27.528 1.00 75.69 141 PRO A C 1
ATOM 1086 O O . PRO A 1 141 ? 2.183 -9.717 -26.945 1.00 75.69 141 PRO A O 1
ATOM 1089 N N . GLY A 1 142 ? 3.221 -11.308 -28.135 1.00 79.12 142 GLY A N 1
ATOM 1090 C CA . GLY A 1 142 ? 2.097 -12.247 -28.124 1.00 79.12 142 GLY A CA 1
ATOM 1091 C C . GLY A 1 142 ? 1.739 -12.731 -26.716 1.00 79.12 142 GLY A C 1
ATOM 1092 O O . GLY A 1 142 ? 0.578 -12.671 -26.323 1.00 79.12 142 GLY A O 1
ATOM 1093 N N . CYS A 1 143 ? 2.732 -13.144 -25.927 1.00 80.44 143 CYS A N 1
ATOM 1094 C CA . CYS A 1 143 ? 2.551 -13.545 -24.533 1.00 80.44 143 CYS A CA 1
ATOM 1095 C C . CYS A 1 143 ? 2.123 -12.370 -23.650 1.00 80.44 143 CYS A C 1
ATOM 1097 O O . CYS A 1 143 ? 1.264 -12.547 -22.792 1.00 80.44 143 CYS A O 1
ATOM 1099 N N . LEU A 1 144 ? 2.678 -11.172 -23.869 1.00 81.00 144 LEU A N 1
ATOM 1100 C CA . LEU A 1 144 ? 2.268 -9.970 -23.141 1.00 81.00 144 LEU A CA 1
ATOM 1101 C C . LEU A 1 144 ? 0.807 -9.614 -23.439 1.00 81.00 144 LEU A C 1
ATOM 1103 O O . LEU A 1 144 ? 0.040 -9.364 -22.517 1.00 81.00 144 LEU A O 1
ATOM 1107 N N . LEU A 1 145 ? 0.403 -9.646 -24.711 1.00 80.94 145 LEU A N 1
ATOM 1108 C CA . LEU A 1 145 ? -0.977 -9.397 -25.122 1.00 80.94 145 LEU A CA 1
ATOM 1109 C C . LEU A 1 145 ? -1.931 -10.427 -24.501 1.00 80.94 145 LEU A C 1
ATOM 1111 O O . LEU A 1 145 ? -2.975 -10.057 -23.974 1.00 80.94 145 LEU A O 1
ATOM 1115 N N . LEU A 1 146 ? -1.546 -11.707 -24.500 1.00 85.69 146 LEU A N 1
ATOM 1116 C CA . LEU A 1 146 ? -2.319 -12.776 -23.868 1.00 85.69 146 LEU A CA 1
ATOM 1117 C C . LEU A 1 146 ? -2.457 -12.559 -22.353 1.00 85.69 146 LEU A C 1
ATOM 1119 O O . LEU A 1 146 ? -3.546 -12.719 -21.810 1.00 85.69 146 LEU A O 1
ATOM 1123 N N . ALA A 1 147 ? -1.376 -12.159 -21.679 1.00 83.75 147 ALA A N 1
ATOM 1124 C CA . ALA A 1 147 ? -1.384 -11.862 -20.251 1.00 83.75 147 ALA A CA 1
ATOM 1125 C C . ALA A 1 147 ? -2.266 -10.650 -19.920 1.00 83.75 147 ALA A C 1
ATOM 1127 O O . ALA A 1 147 ? -2.999 -10.693 -18.938 1.00 83.75 147 ALA A O 1
ATOM 1128 N N . LEU A 1 148 ? -2.246 -9.602 -20.751 1.00 86.31 148 LEU A N 1
ATOM 1129 C CA . LEU A 1 148 ? -3.119 -8.436 -20.593 1.00 86.31 148 LEU A CA 1
ATOM 1130 C C . LEU A 1 148 ? -4.593 -8.802 -20.781 1.00 86.31 148 LEU A C 1
ATOM 1132 O O . LEU A 1 148 ? -5.415 -8.402 -19.966 1.00 86.31 148 LEU A O 1
ATOM 1136 N N . ILE A 1 149 ? -4.922 -9.607 -21.798 1.00 84.81 149 ILE A N 1
ATOM 1137 C CA . ILE A 1 149 ? -6.288 -10.111 -22.014 1.00 84.81 149 ILE A CA 1
ATOM 1138 C C . ILE A 1 149 ? -6.747 -10.945 -20.813 1.00 84.81 149 ILE A C 1
ATOM 1140 O O . ILE A 1 149 ? -7.875 -10.804 -20.349 1.00 84.81 149 ILE A O 1
ATOM 1144 N N . TRP A 1 150 ? -5.875 -11.810 -20.294 1.00 87.50 150 TRP A N 1
ATOM 1145 C CA . TRP A 1 150 ? -6.194 -12.645 -19.140 1.00 87.50 150 TRP A CA 1
ATOM 1146 C C . TRP A 1 150 ? -6.382 -11.813 -17.867 1.00 87.50 150 TRP A C 1
ATOM 1148 O O . TRP A 1 150 ? -7.337 -12.030 -17.125 1.00 87.50 150 TRP A O 1
ATOM 1158 N N . PHE A 1 151 ? -5.513 -10.827 -17.638 1.00 83.50 151 PHE A N 1
ATOM 1159 C CA . PHE A 1 151 ? -5.616 -9.903 -16.513 1.00 83.50 151 PHE A CA 1
ATOM 1160 C C . PHE A 1 151 ? -6.901 -9.071 -16.575 1.00 83.50 151 PHE A C 1
ATOM 1162 O O . PHE A 1 151 ? -7.607 -8.983 -15.574 1.00 83.50 151 PHE A O 1
ATOM 1169 N N . ASP A 1 152 ? -7.237 -8.519 -17.743 1.00 77.38 152 ASP A N 1
ATOM 1170 C CA . ASP A 1 152 ? -8.476 -7.767 -17.967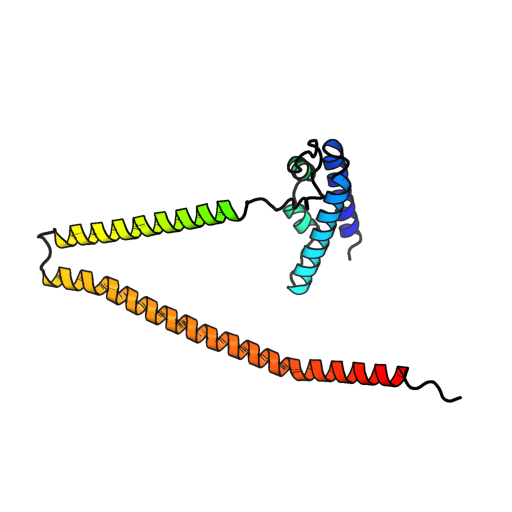 1.00 77.38 152 ASP A CA 1
ATOM 1171 C C . ASP A 1 152 ? -9.709 -8.640 -17.705 1.00 77.38 152 ASP A C 1
ATOM 1173 O O . ASP A 1 152 ? -10.597 -8.260 -16.946 1.00 77.38 152 ASP A O 1
ATOM 1177 N N . PHE A 1 153 ? -9.715 -9.871 -18.221 1.00 83.62 153 PHE A N 1
ATOM 1178 C CA . PHE A 1 153 ? -10.791 -10.827 -17.975 1.00 83.62 153 PHE A CA 1
ATOM 1179 C C . PHE A 1 153 ? -10.983 -11.128 -16.480 1.00 83.62 153 PHE A C 1
ATOM 1181 O O . PHE A 1 153 ? -12.109 -11.095 -15.981 1.00 83.62 153 PHE A O 1
ATOM 1188 N N . VAL A 1 154 ? -9.895 -11.388 -15.746 1.00 81.75 154 VAL A N 1
ATOM 1189 C CA . VAL A 1 154 ? -9.937 -11.643 -14.295 1.00 81.75 154 VAL A CA 1
ATOM 1190 C C . VAL A 1 154 ? -10.395 -10.402 -13.527 1.00 81.75 154 VAL A C 1
ATOM 1192 O O . VAL A 1 154 ? -11.210 -10.513 -12.609 1.00 81.75 154 VAL A O 1
ATOM 1195 N N . PHE A 1 155 ? -9.917 -9.220 -13.912 1.00 78.44 155 PHE A N 1
ATOM 1196 C CA . PHE A 1 155 ? -10.287 -7.953 -13.291 1.00 78.44 155 PHE A CA 1
ATOM 1197 C C . PHE A 1 155 ? -11.777 -7.638 -13.489 1.00 78.44 155 PHE A C 1
ATOM 1199 O O . PHE A 1 155 ? -12.482 -7.351 -12.521 1.00 78.44 155 PHE A O 1
ATOM 1206 N N . VAL A 1 156 ? -12.286 -7.771 -14.718 1.00 77.81 156 VAL A N 1
ATOM 1207 C CA . VAL A 1 156 ? -13.702 -7.571 -15.061 1.00 77.81 156 VAL A CA 1
ATOM 1208 C C . VAL A 1 156 ? -14.594 -8.593 -14.352 1.00 77.81 156 VAL A C 1
ATOM 1210 O O . VAL A 1 156 ? -15.618 -8.219 -13.775 1.00 77.81 156 VAL A O 1
ATOM 1213 N N . ALA A 1 157 ? -14.195 -9.868 -14.320 1.00 73.94 157 ALA A N 1
ATOM 1214 C CA . ALA A 1 157 ? -14.915 -10.908 -13.586 1.00 73.94 157 ALA A CA 1
ATOM 1215 C C . ALA A 1 157 ? -14.971 -10.614 -12.074 1.00 73.94 157 ALA A C 1
ATOM 1217 O O . ALA A 1 157 ? -16.024 -10.763 -11.448 1.00 73.94 157 ALA A O 1
ATOM 1218 N N . GLY A 1 158 ? -13.870 -10.130 -11.492 1.00 76.25 158 GLY A N 1
ATOM 1219 C CA . GLY A 1 158 ? -13.817 -9.692 -10.096 1.00 76.25 158 GLY A CA 1
ATOM 1220 C C . GLY A 1 158 ? -14.706 -8.476 -9.813 1.00 76.25 158 GLY A C 1
ATOM 1221 O O . GLY A 1 158 ? -15.391 -8.434 -8.789 1.00 76.25 158 GLY A O 1
ATOM 1222 N N . TYR A 1 159 ? -14.756 -7.509 -10.732 1.00 74.88 159 TYR A N 1
ATOM 1223 C CA . TYR A 1 159 ? -15.586 -6.305 -10.609 1.00 74.88 159 TYR A CA 1
ATOM 1224 C C . TYR A 1 159 ? -17.091 -6.622 -10.666 1.00 74.88 159 TYR A C 1
ATOM 1226 O O . TYR A 1 159 ? -17.890 -6.081 -9.898 1.00 74.88 159 TYR A O 1
ATOM 1234 N N . LEU A 1 160 ? -17.490 -7.562 -11.528 1.00 72.12 160 LEU A N 1
ATOM 1235 C CA . LEU A 1 160 ? -18.862 -8.081 -11.582 1.00 72.12 160 LEU A CA 1
ATOM 1236 C C . LEU A 1 160 ? -19.248 -8.821 -10.290 1.00 72.12 160 LEU A C 1
ATOM 1238 O O . LEU A 1 160 ? -20.372 -8.684 -9.811 1.00 72.12 160 LEU A O 1
ATOM 1242 N N . GLY A 1 161 ? -18.312 -9.557 -9.683 1.00 69.62 161 GLY A N 1
ATOM 1243 C CA . GLY A 1 161 ? -18.540 -10.247 -8.412 1.00 69.62 161 GLY A CA 1
ATOM 1244 C C . GLY A 1 161 ? -18.726 -9.292 -7.228 1.00 69.62 161 GLY A C 1
ATOM 1245 O O . GLY A 1 161 ? -19.674 -9.432 -6.456 1.00 69.62 161 GLY A O 1
ATOM 1246 N N . THR A 1 162 ? -17.860 -8.286 -7.093 1.00 68.44 162 THR A N 1
ATOM 1247 C CA . THR A 1 162 ? -17.922 -7.324 -5.977 1.00 68.44 162 THR A CA 1
ATOM 1248 C C . THR A 1 162 ? -19.150 -6.421 -6.052 1.00 68.44 162 THR A C 1
ATOM 1250 O O . THR A 1 162 ? -19.800 -6.180 -5.034 1.00 68.44 162 THR A O 1
ATOM 1253 N N . THR A 1 163 ? -19.530 -5.978 -7.252 1.00 71.50 163 THR A N 1
ATOM 1254 C CA . THR A 1 163 ? -20.756 -5.193 -7.458 1.00 71.50 163 THR A CA 1
ATOM 1255 C C . THR A 1 163 ? -22.016 -6.013 -7.177 1.00 71.50 163 THR A C 1
ATOM 1257 O O . THR A 1 163 ? -22.919 -5.513 -6.505 1.00 71.50 163 THR A O 1
ATOM 1260 N N . ALA A 1 164 ? -22.068 -7.286 -7.582 1.00 73.19 164 ALA A N 1
ATOM 1261 C CA . ALA A 1 164 ? -23.180 -8.178 -7.248 1.00 73.19 164 ALA A CA 1
ATOM 1262 C C . ALA A 1 164 ? -23.326 -8.382 -5.729 1.00 73.19 164 ALA A C 1
ATOM 1264 O O . ALA A 1 164 ? -24.438 -8.303 -5.203 1.00 73.19 164 ALA A O 1
ATOM 1265 N N . ILE A 1 165 ? -22.214 -8.569 -5.008 1.00 75.12 165 ILE A N 1
ATOM 1266 C CA . ILE A 1 165 ? -22.208 -8.679 -3.540 1.00 75.12 165 ILE A CA 1
ATOM 1267 C C . ILE A 1 165 ? -22.693 -7.372 -2.898 1.00 75.12 165 ILE A C 1
ATOM 1269 O O . ILE A 1 165 ? -23.551 -7.407 -2.017 1.00 75.12 165 ILE A O 1
ATOM 1273 N N . ALA A 1 166 ? -22.213 -6.215 -3.362 1.00 77.12 166 ALA A N 1
ATOM 1274 C CA . ALA A 1 166 ? -22.636 -4.913 -2.847 1.00 77.12 166 ALA A CA 1
ATOM 1275 C C . ALA A 1 166 ? -24.140 -4.660 -3.060 1.00 77.12 166 ALA A C 1
ATOM 1277 O O . ALA A 1 166 ? -24.822 -4.182 -2.151 1.00 77.12 166 ALA A O 1
ATOM 1278 N N . VAL A 1 167 ? -24.682 -5.034 -4.224 1.00 82.12 167 VAL A N 1
ATOM 1279 C CA . VAL A 1 167 ? -26.121 -4.950 -4.519 1.00 82.12 167 VAL A CA 1
ATOM 1280 C C . VAL A 1 167 ? -26.918 -5.884 -3.607 1.00 82.12 167 VAL A C 1
ATOM 1282 O O . VAL A 1 167 ? -27.929 -5.475 -3.037 1.00 82.12 167 VAL A O 1
ATOM 1285 N N . LEU A 1 168 ? -26.452 -7.113 -3.391 1.00 83.19 168 LEU A N 1
ATOM 1286 C CA . LEU A 1 168 ? -27.129 -8.087 -2.533 1.00 83.19 168 LEU A CA 1
ATOM 1287 C C . LEU A 1 168 ? -27.122 -7.650 -1.054 1.00 83.19 168 LEU A C 1
ATOM 1289 O O . LEU A 1 168 ? -28.146 -7.737 -0.370 1.00 83.19 168 LEU A O 1
ATOM 1293 N N . LEU A 1 169 ? -26.016 -7.075 -0.574 1.00 83.06 169 LEU A N 1
ATOM 1294 C CA . LEU A 1 169 ? -25.921 -6.444 0.751 1.00 83.06 169 LEU A CA 1
ATOM 1295 C C . LEU A 1 169 ? -26.824 -5.204 0.876 1.00 83.06 169 LEU A C 1
ATOM 1297 O O . LEU A 1 169 ? -27.451 -4.963 1.915 1.00 83.06 169 LEU A O 1
ATOM 1301 N N . TYR A 1 170 ? -26.954 -4.420 -0.193 1.00 83.62 170 TYR A N 1
ATOM 1302 C CA . TYR A 1 170 ? -27.865 -3.281 -0.221 1.00 83.62 170 TYR A CA 1
ATOM 1303 C C . TYR A 1 170 ? -29.331 -3.727 -0.102 1.00 83.62 170 TYR A C 1
ATOM 1305 O O . TYR A 1 170 ? -30.060 -3.226 0.758 1.00 83.62 170 TYR A O 1
ATOM 1313 N N . PHE A 1 171 ? -29.750 -4.724 -0.886 1.00 82.19 171 PHE A N 1
ATOM 1314 C CA . PHE A 1 171 ? -31.118 -5.253 -0.850 1.00 82.19 171 PHE A CA 1
ATOM 1315 C C . PHE A 1 171 ? -31.461 -5.953 0.471 1.00 82.19 171 PHE A C 1
ATOM 1317 O O . PHE A 1 171 ? -32.571 -5.794 0.977 1.00 82.19 171 PHE A O 1
ATOM 1324 N N . THR A 1 172 ? -30.517 -6.673 1.080 1.00 78.88 172 THR A N 1
ATOM 1325 C CA . THR A 1 172 ? -30.732 -7.329 2.384 1.00 78.88 172 THR A CA 1
ATOM 1326 C C . THR A 1 172 ? -30.778 -6.340 3.554 1.00 78.88 172 THR A C 1
ATOM 1328 O O . THR A 1 172 ? -31.505 -6.566 4.523 1.00 78.88 172 THR A O 1
ATOM 1331 N N . SER A 1 173 ? -30.080 -5.203 3.468 1.00 75.56 173 SER A N 1
ATOM 1332 C CA . SER A 1 173 ? -30.106 -4.163 4.511 1.00 75.56 173 SER A CA 1
ATOM 1333 C C . SER A 1 173 ? -31.300 -3.196 4.412 1.00 75.56 173 SER A C 1
ATOM 1335 O O . SER A 1 173 ? -31.683 -2.580 5.415 1.00 75.56 173 SER A O 1
ATOM 1337 N N . ALA A 1 174 ? -31.941 -3.086 3.243 1.00 73.06 174 ALA A N 1
ATOM 1338 C CA . ALA A 1 174 ? -33.139 -2.273 3.017 1.00 73.06 174 ALA A CA 1
ATOM 1339 C C . ALA A 1 174 ? -34.310 -2.557 3.996 1.00 73.06 174 ALA A C 1
ATOM 1341 O O . ALA A 1 174 ? -34.813 -1.602 4.602 1.00 73.06 174 ALA A O 1
ATOM 1342 N N . PRO A 1 175 ? -34.725 -3.816 4.260 1.00 75.81 175 PRO A N 1
ATOM 1343 C CA . PRO A 1 175 ? -35.808 -4.100 5.208 1.00 75.81 175 PRO A CA 1
ATOM 1344 C C . PRO A 1 175 ? -35.455 -3.732 6.659 1.00 75.81 175 PRO A C 1
ATOM 1346 O O . PRO A 1 175 ? -36.333 -3.344 7.434 1.00 75.81 175 PRO A O 1
ATOM 1349 N N . VAL A 1 176 ? -34.174 -3.790 7.041 1.00 75.19 176 VAL A N 1
ATOM 1350 C CA . VAL A 1 176 ? -33.713 -3.398 8.385 1.00 75.19 176 VAL A CA 1
ATOM 1351 C C . VAL A 1 176 ? -33.818 -1.884 8.573 1.00 75.19 176 VAL A C 1
ATOM 1353 O O . VAL A 1 176 ? -34.303 -1.417 9.608 1.00 75.19 176 VAL A O 1
ATOM 1356 N N . LYS A 1 177 ? -33.422 -1.106 7.558 1.00 75.81 177 LYS A N 1
ATOM 1357 C CA . LYS A 1 177 ? -33.558 0.359 7.561 1.00 75.81 177 LYS A CA 1
ATOM 1358 C C . LYS A 1 177 ? -35.030 0.781 7.609 1.00 75.81 177 LYS A C 1
ATOM 1360 O O . LYS A 1 177 ? -35.375 1.641 8.417 1.00 75.81 177 LYS A O 1
ATOM 1365 N N . ALA A 1 178 ? -35.899 0.112 6.847 1.00 76.69 178 ALA A N 1
ATOM 1366 C CA . ALA A 1 178 ? -37.343 0.357 6.860 1.00 76.69 178 ALA A CA 1
ATOM 1367 C C . ALA A 1 178 ? -37.972 0.107 8.245 1.00 76.69 178 ALA A C 1
ATOM 1369 O O . ALA A 1 178 ? -38.711 0.949 8.754 1.00 76.69 178 ALA A O 1
ATOM 1370 N N . ARG A 1 179 ? -37.612 -0.997 8.921 1.00 80.56 179 ARG A N 1
ATOM 1371 C CA . ARG A 1 179 ? -38.086 -1.293 10.289 1.00 80.56 179 ARG A CA 1
ATOM 1372 C C . ARG A 1 179 ? -37.609 -0.266 11.319 1.00 80.56 179 ARG A C 1
ATOM 1374 O O . ARG A 1 179 ? -38.372 0.111 12.207 1.00 80.56 179 ARG A O 1
ATOM 1381 N N . ARG A 1 180 ? -36.360 0.201 11.215 1.00 82.50 180 ARG A N 1
ATOM 1382 C CA . ARG A 1 180 ? -35.816 1.247 12.102 1.00 82.50 180 ARG A CA 1
ATOM 1383 C C . ARG A 1 180 ? -36.507 2.595 11.879 1.00 82.50 180 ARG A C 1
ATOM 1385 O O . ARG A 1 180 ? -36.814 3.274 12.855 1.00 82.50 180 ARG A O 1
ATOM 1392 N N . ALA A 1 181 ? -36.787 2.955 10.626 1.00 79.56 181 ALA A N 1
ATOM 1393 C CA . ALA A 1 181 ? -37.526 4.169 10.283 1.00 79.56 181 ALA A CA 1
ATOM 1394 C C . ALA A 1 181 ? -38.967 4.130 10.820 1.00 79.56 181 ALA A C 1
ATOM 1396 O O . ALA A 1 181 ? -39.401 5.086 11.458 1.00 79.56 181 ALA A O 1
ATOM 1397 N N . ALA A 1 182 ? -39.663 2.997 10.668 1.00 82.94 182 ALA A N 1
ATOM 1398 C CA . ALA A 1 182 ? -41.014 2.808 11.196 1.00 82.94 182 ALA A CA 1
ATOM 1399 C C . ALA A 1 182 ? -41.070 2.922 12.730 1.00 82.94 182 ALA A C 1
ATOM 1401 O O . ALA A 1 182 ? -41.941 3.604 13.265 1.00 82.94 182 ALA A O 1
ATOM 1402 N N . LYS A 1 183 ? -40.103 2.329 13.449 1.00 86.38 183 LYS A N 1
ATOM 1403 C CA . LYS A 1 183 ? -40.006 2.480 14.913 1.00 86.38 183 LYS A CA 1
ATOM 1404 C C . LYS A 1 183 ? -39.793 3.935 15.333 1.00 86.38 183 LYS A C 1
ATOM 1406 O O . LYS A 1 183 ? -40.458 4.399 16.248 1.00 86.38 183 LYS A O 1
ATOM 1411 N N . ARG A 1 184 ? -38.902 4.665 14.651 1.00 83.75 184 ARG A N 1
ATOM 1412 C CA . ARG A 1 184 ? -38.655 6.090 14.937 1.00 83.75 184 ARG A CA 1
ATOM 1413 C C . ARG A 1 184 ? -39.898 6.948 14.698 1.00 83.75 184 ARG A C 1
ATOM 1415 O O . ARG A 1 184 ? -40.168 7.832 15.504 1.00 83.75 184 ARG A O 1
ATOM 1422 N N . ALA A 1 185 ? -40.654 6.666 13.636 1.00 83.62 185 ALA A N 1
ATOM 1423 C CA . ALA A 1 185 ? -41.912 7.349 13.351 1.00 83.62 185 ALA A CA 1
ATOM 1424 C C . ALA A 1 185 ? -42.964 7.086 14.442 1.00 83.62 185 ALA A C 1
ATOM 1426 O O . ALA A 1 185 ? -43.573 8.033 14.928 1.00 83.62 185 ALA A O 1
ATOM 1427 N N . ALA A 1 186 ? -43.103 5.835 14.898 1.00 82.81 186 ALA A N 1
ATOM 1428 C CA . ALA A 1 186 ? -44.024 5.477 15.978 1.00 82.81 186 ALA A CA 1
ATOM 1429 C C . ALA A 1 186 ? -43.689 6.201 17.298 1.00 82.81 186 ALA A C 1
ATOM 1431 O O . ALA A 1 186 ? -44.565 6.807 17.908 1.00 82.81 186 ALA A O 1
ATOM 1432 N N . THR A 1 187 ? -42.412 6.225 17.699 1.00 85.94 187 THR A N 1
ATOM 1433 C CA . THR A 1 187 ? -41.972 6.925 18.921 1.00 85.94 187 THR A CA 1
ATOM 1434 C C . THR A 1 187 ? -42.123 8.448 18.818 1.00 85.94 187 THR A C 1
ATOM 1436 O O . THR A 1 187 ? -42.390 9.115 19.816 1.00 85.94 187 THR A O 1
ATOM 1439 N N . ALA A 1 188 ? -41.956 9.025 17.624 1.00 82.50 188 ALA A N 1
ATOM 1440 C CA . ALA A 1 188 ? -42.188 10.452 17.402 1.00 82.50 188 ALA A CA 1
ATOM 1441 C C . ALA A 1 188 ? -43.678 10.813 17.516 1.00 82.50 188 ALA A C 1
ATOM 1443 O O . ALA A 1 188 ? -44.013 11.858 18.069 1.00 82.50 188 ALA A O 1
ATOM 1444 N N . GLN A 1 189 ? -44.563 9.935 17.040 1.00 81.75 189 GLN A N 1
ATOM 1445 C CA . GLN A 1 189 ? -46.009 10.129 17.106 1.00 81.75 189 GLN A CA 1
ATOM 1446 C C . GLN A 1 189 ? -46.524 10.072 18.552 1.00 81.75 189 GLN A C 1
ATOM 1448 O O . GLN A 1 189 ? -47.321 10.916 18.948 1.00 81.75 189 GLN A O 1
ATOM 1453 N N . GLU A 1 190 ? -45.993 9.151 19.359 1.00 81.94 190 GLU A N 1
ATOM 1454 C CA . GLU A 1 190 ? -46.329 9.000 20.781 1.00 81.94 190 GLU A CA 1
ATOM 1455 C C . GLU A 1 190 ? -45.969 10.246 21.611 1.00 81.94 190 GLU A C 1
ATOM 1457 O O . GLU A 1 190 ? -46.733 10.654 22.483 1.00 81.94 190 GLU A O 1
ATOM 1462 N N . ARG A 1 191 ? -44.859 10.925 21.281 1.00 79.75 191 ARG A N 1
ATOM 1463 C CA . ARG A 1 191 ? -44.454 12.192 21.924 1.00 79.75 191 ARG A CA 1
ATOM 1464 C C . ARG A 1 191 ? -45.333 13.391 21.556 1.00 79.75 191 ARG A C 1
ATOM 1466 O O . ARG A 1 191 ? -45.329 14.377 22.287 1.00 79.75 191 ARG A O 1
ATOM 1473 N N . LEU A 1 192 ? -46.035 13.340 20.423 1.00 79.75 192 LEU A N 1
ATOM 1474 C CA . LEU A 1 192 ? -46.853 14.446 19.908 1.00 79.75 192 LEU A CA 1
ATOM 1475 C C . LEU A 1 192 ? -48.329 14.355 20.315 1.00 79.75 192 LEU A C 1
ATOM 1477 O O . LEU A 1 192 ? -49.070 15.309 20.091 1.00 79.75 192 LEU A O 1
ATOM 1481 N N . THR A 1 193 ? -48.760 13.251 20.924 1.00 79.25 193 THR A N 1
ATOM 1482 C CA . THR A 1 193 ? -50.068 13.123 21.582 1.00 79.25 193 THR A CA 1
ATOM 1483 C C . THR A 1 193 ? -49.945 13.497 23.063 1.00 79.25 193 THR A C 1
ATOM 1485 O O . THR A 1 193 ? -49.642 12.624 23.876 1.00 79.25 193 THR A O 1
ATOM 1488 N N . PRO A 1 194 ? -50.156 14.769 23.462 1.00 68.62 194 PRO A N 1
ATOM 1489 C CA . PRO A 1 194 ? -50.269 15.114 24.872 1.00 68.62 194 PRO A CA 1
ATOM 1490 C C . PRO A 1 194 ? -51.470 14.383 25.473 1.00 68.62 194 PRO A C 1
ATOM 1492 O O . PRO A 1 194 ? -52.541 14.318 24.860 1.00 68.62 194 PRO A O 1
ATOM 1495 N N . ALA A 1 195 ? -51.267 13.821 26.666 1.00 63.38 195 ALA A N 1
ATOM 1496 C CA . ALA A 1 195 ? -52.307 13.187 27.457 1.00 63.38 195 ALA A CA 1
ATOM 1497 C C . ALA A 1 195 ? -53.494 14.148 27.576 1.00 63.38 195 ALA A C 1
ATOM 1499 O O . ALA A 1 195 ? -53.407 15.210 28.189 1.00 63.38 195 ALA A O 1
ATOM 1500 N N . ARG A 1 196 ? -54.590 13.792 26.907 1.00 58.34 196 ARG A N 1
ATOM 1501 C CA . ARG A 1 196 ? -55.854 14.509 26.986 1.00 58.34 196 ARG A CA 1
ATOM 1502 C C . ARG A 1 196 ? -56.488 14.120 28.322 1.00 58.34 196 ARG A C 1
ATOM 1504 O O . ARG A 1 196 ? -57.222 13.138 28.385 1.00 58.34 196 ARG A O 1
ATOM 1511 N N . SER A 1 197 ? -56.137 14.850 29.375 1.00 58.69 197 SER A N 1
ATOM 1512 C CA . SER A 1 197 ? -56.815 14.852 30.675 1.00 58.69 197 SER A CA 1
ATOM 1513 C C . SER A 1 197 ? -56.985 16.284 31.140 1.00 58.69 197 SER A C 1
ATOM 1515 O O . SER A 1 197 ? -55.936 16.962 31.232 1.00 58.69 197 SER A O 1
#

Secondary structure (DSSP, 8-state):
--HHHHHHHHHHHHHHHHHHHTT-HHHHHHHHHHHHHHHHHHHHHHHHHT----HHHHHHHH--HHHHHHHSPP--SS--------TT--S-HHHHHHHHHHHHHHHHHHHHHHHHHHHHHHHH-TTS-HHHHHHHHHHHHHHHHHHHHHHHHHHHHHHHHHHHHHHHHHHHHHHHHHHHHHHHHHHHHHHHS----

Sequence (197 aa):
MDVDDSAVEGAYLDEVERAVSVRDPDAASHIRAEIAAHIVECRSDAEQRGEPITIHDIIAEIGDPLAVAAEVPTTSGKNSKPSRITLFARWEPISYVWAVCLLIAVGSSLYFIGWALGLIMMWTSALWSRRVKIWSTAVIPGCLLLALIWFDFVFVAGYLGTTAIAVLLYFTSAPVKARRAAKRAATAQERLTPARS

Organism: NCBI:txid2509458

Foldseek 3Di:
DDPVQVVVLVVQLVLLLVLLCVQENVCSVVVSVVLVVVLVVVCVVCVVVVHDDGSVNSDVVVNDSNVLSVLDDRPPDPDDDPDNPPSPPDDPPVVVVVVVVVCVVVVVVVVVVVVVVVLVVLVPDPPDDPVVNVVVVCVVVVVVVVVVVVVVVVVVVVVVVVVVVVVVVVVVCVVVVVVVVVVVVVVVVVVVDDPPD

Radius of gyration: 30.84 Å; chains: 1; bounding box: 81×50×76 Å